Protein 4KYP (pdb70)

Organism: Hottentotta judaicus (NCBI:txid6863)

GO terms:
  GO:0005576 extracellular region (C, EXP)

Solvent-accessible surface area: 16301 Å² total; per-residue (Å²): 159,56,34,0,18,0,40,57,230,111,47,97,56,20,113,2,71,54,83,48,36,151,10,20,25,85,0,15,47,45,0,19,113,82,22,139,1,66,2,0,27,12,2,206,37,13,1,0,0,36,10,0,37,101,115,46,91,47,5,137,54,148,120,130,37,83,107,94,0,48,120,101,121,57,32,0,19,0,40,52,197,127,49,124,44,22,101,3,68,50,82,57,37,129,10,21,29,87,0,11,46,47,0,23,105,53,16,74,2,28,4,0,22,13,0,201,38,14,1,0,0,38,11,0,118,98,124,36,84,46,4,139,56,148,117,129,32,83,149,92,0,50,127,106,151,57,33,0,20,1,43,50,239,121,44,142,58,18,116,3,68,41,94,53,18,18,17,57,67,63,0,22,5,10,0,21,60,59,20,145,8,95,37,3,4,5,0,190,38,14,1,0,0,28,6,0,74,100,118,42,91,46,5,138,56,146,92,127,39,81,133,47,0,44,116,39,114,137,56,31,0,21,1,43,56,236,121,46,96,57,23,114,2,67,37,100,52,15,21,3,56,28,73,0,43,24,46,0,44,136,74,22,158,9,118,42,5,14,5,0,156,36,16,1,0,0,44,6,0,90,92,144,56,90,45,5,137,56,145,102,121,42,78,97,60,0,49,118,80

Foldseek 3Di:
DAKAFFADPVRDGAFADDVQQVDFVVLQCCCCVVQVAPGWGHQPGGIMGHRGDPPGDHDDDDPVSRVRRVVD/DAKAFFADPVRHGAFADDVQQVDFVVLQCCQCVVQVAPGWGHQPGTIMGHRGDPVGDHDDDDPVSRVRRVPD/DAKAFFADPVRHGAFADDPQQVDFVVLQCCCCVVQVAPGWGHQPGTIMGHRGPPPGDHDDDDPVSRVRRVPVD/DAKAFFADPVRDGAFADDPQAPDAVNLQCCQCVVQVAPGWHAQPGTIMGHRGPPPGDHDDDDPVSRVVRVPD

InterPro domains:
  IPR002061 Scorpion long chain toxin/defensin [PF00537] (20-73)
  IPR036574 Knottin, scorpion toxin-like superfamily [G3DSA:3.30.30.10] (19-94)
  IPR036574 Knottin, scorpion toxin-like superfamily [SSF57095] (19-88)
  IPR044062 LCN-type cysteine-stabilized alpha/beta (CS-alpha/beta) domain [PS51863] (20-88)

B-factor: mean 24.1, std 11.6, range [4.53, 111.87]

Secondary structure (DSSP, 8-state):
-EEE-B--TTS---B--THHHHSSHHHHHIIIIIT--SEEEEETTEEEEEEE-TTS-B----HHHHHHHHH-/-EEE-B--TTS-PPB--THHHHSSHHHHHIIIIIT--SEEEEETTEEEEEEE-TTS-B----HHHHHHHHH-/-EEE-B--TTS-PPB--THHHHSSHHHHHIIIIIT--SEEEEETTEEEEEEE-TTS-B----HHHHHHHHHH-/-EEE-B--TTS-PPB--THHHHSSHHHHHIIIIIT--SEEEEETTEEEEEEE-TTS-B----HHHHHHHH--

Sequence (289 aa):
KKNGYPLDRNGKTTECSGVNAIAPHYCNSECTKVYYAESGYCCWGACYCFGLEDDKPIGPMKDITKKYCDVQKKNGYPLDRNGKTTECSGVNAIAPHYCNSECTKVYYAESGYCCWGACYCFGLEDDKPIGPMKDITKKYCDVQKKNGYPLDRNGKTTECSGVNAIAPHYCNSECTKVYYAESGYCCWWGACYCFGLEDDKPIGPMKDITKKYCDVQIKKNGYPLDRNGKTTECSGVNAIAPHYCNSECTKVYYAESGYCCWGACYCFGLEDDKPIGPMKDITKKYCDVQ

Nearest PDB structures (foldseek):
  4kyp-assembly2_B  TM=1.011E+00  e=3.185E-15  Hottentotta judaicus
  1bcg-assembly1_A-2  TM=9.729E-01  e=9.883E-15  Hottentotta judaicus
  1t0z-assembly1_A  TM=9.697E-01  e=4.623E-09  Olivierus martensii
  1jzb-assembly1_A  TM=7.750E-01  e=5.338E-04  Centruroides sculpturatus
  2kja-assembly1_A  TM=7.578E-01  e=8.510E-04  Centruroides noxius

Structure (mmCIF, N/CA/C/O backbone):
data_4KYP
#
_entry.id   4KYP
#
_cell.length_a   41.870
_cell.length_b   88.560
_cell.length_c   183.580
_cell.angle_alpha   90.00
_cell.angle_beta   90.00
_cell.angle_gamma   90.00
#
_symmetry.space_group_name_H-M   'C 2 2 21'
#
loop_
_entity.id
_entity.type
_entity.pdbx_description
1 polymer 'Beta-insect excitatory toxin Bj-xtrIT'
2 non-polymer 'TRIETHYLENE GLYCOL'
3 non-polymer 'TETRAETHYLENE GLYCOL'
4 water water
#
loop_
_atom_site.group_PDB
_atom_site.id
_atom_site.type_symbol
_atom_site.label_atom_id
_atom_site.label_alt_id
_atom_site.label_comp_id
_atom_site.label_asym_id
_atom_site.label_entity_id
_atom_site.label_seq_id
_atom_site.pdbx_PDB_ins_code
_atom_site.Cartn_x
_atom_site.Cartn_y
_atom_site.Cartn_z
_atom_site.occupancy
_atom_site.B_iso_or_equiv
_atom_site.auth_seq_id
_atom_site.auth_comp_id
_atom_site.auth_asym_id
_atom_site.auth_atom_id
_atom_site.pdbx_PDB_model_num
ATOM 1 N N . LYS A 1 1 ? 43.649 95.746 21.624 1.00 23.15 1 LYS A N 1
ATOM 2 C CA . LYS A 1 1 ? 44.471 95.924 22.826 1.00 22.38 1 LYS A CA 1
ATOM 3 C C . LYS A 1 1 ? 43.664 96.130 24.090 1.00 24.06 1 LYS A C 1
ATOM 4 O O . LYS A 1 1 ? 42.502 96.496 24.016 1.00 25.25 1 LYS A O 1
ATOM 10 N N . LYS A 1 2 ? 44.295 95.925 25.262 1.00 17.66 2 LYS A N 1
ATOM 11 C CA . LYS A 1 2 ? 43.611 96.081 26.543 1.00 16.85 2 LYS A CA 1
ATOM 12 C C . LYS A 1 2 ? 44.561 96.523 27.638 1.00 18.81 2 LYS A C 1
ATOM 13 O O . LYS A 1 2 ? 45.779 96.523 27.444 1.00 19.57 2 LYS A O 1
ATOM 19 N N . ASN A 1 3 ? 43.990 96.849 28.802 1.00 14.18 3 ASN A N 1
ATOM 20 C CA . ASN A 1 3 ? 44.760 97.257 29.980 1.00 12.78 3 ASN A CA 1
ATOM 21 C C . ASN A 1 3 ? 44.451 96.278 31.080 1.00 19.02 3 ASN A C 1
ATOM 22 O O . ASN A 1 3 ? 43.374 95.684 31.093 1.00 19.79 3 ASN A O 1
ATOM 27 N N . GLY A 1 4 ? 45.404 96.107 31.979 1.00 15.94 4 GLY A N 1
ATOM 28 C CA . GLY A 1 4 ? 45.257 95.176 33.086 1.00 15.53 4 GLY A CA 1
ATOM 29 C C . GLY A 1 4 ? 46.556 94.771 33.740 1.00 16.79 4 GLY A C 1
ATOM 30 O O . GLY A 1 4 ? 47.642 95.243 33.380 1.00 16.32 4 GLY A O 1
ATOM 31 N N . TYR A 1 5 ? 46.421 93.944 34.771 1.00 13.21 5 TYR A N 1
ATOM 32 C CA . TYR A 1 5 ? 47.542 93.418 35.539 1.00 12.54 5 TYR A CA 1
ATOM 33 C C . TYR A 1 5 ? 48.039 92.147 34.861 1.00 13.66 5 TYR A C 1
ATOM 34 O O . TYR A 1 5 ? 47.399 91.117 35.001 1.00 13.44 5 TYR A O 1
ATOM 43 N N . PRO A 1 6 ? 49.156 92.156 34.104 1.00 13.95 6 PRO A N 1
ATOM 44 C CA . PRO A 1 6 ? 49.593 90.919 33.432 1.00 11.97 6 PRO A CA 1
ATOM 45 C C . PRO A 1 6 ? 50.045 89.864 34.417 1.00 16.56 6 PRO A C 1
ATOM 46 O O . PRO A 1 6 ? 50.616 90.184 35.464 1.00 17.06 6 PRO A O 1
ATOM 50 N N . LEU A 1 7 ? 49.779 88.611 34.072 1.00 12.26 7 LEU A N 1
ATOM 51 C CA . LEU A 1 7 ? 50.148 87.468 34.874 1.00 12.86 7 LEU A CA 1
ATOM 52 C C . LEU A 1 7 ? 51.397 86.856 34.320 1.00 15.40 7 LEU A C 1
ATOM 53 O O . LEU A 1 7 ? 51.579 86.756 33.091 1.00 12.40 7 LEU A O 1
ATOM 58 N N . ASP A 1 8 ? 52.236 86.386 35.215 1.00 13.41 8 ASP A N 1
ATOM 59 C CA . ASP A 1 8 ? 53.481 85.695 34.822 1.00 14.33 8 ASP A CA 1
ATOM 60 C C . ASP A 1 8 ? 53.196 84.224 34.551 1.00 16.92 8 ASP A C 1
ATOM 61 O O . ASP A 1 8 ? 52.042 83.813 34.629 1.00 13.34 8 ASP A O 1
ATOM 66 N N . ARG A 1 9 ? 54.238 83.414 34.248 1.00 16.25 9 ARG A N 1
ATOM 67 C CA . ARG A 1 9 ? 54.095 81.981 33.962 1.00 15.90 9 ARG A CA 1
ATOM 68 C C . ARG A 1 9 ? 53.406 81.189 35.083 1.00 16.60 9 ARG A C 1
ATOM 69 O O . ARG A 1 9 ? 52.813 80.158 34.801 1.00 19.73 9 ARG A O 1
ATOM 77 N N . ASN A 1 10 ? 53.510 81.632 36.330 1.00 15.03 10 ASN A N 1
ATOM 78 C CA . ASN A 1 10 ? 52.883 80.993 37.496 1.00 14.27 10 ASN A CA 1
ATOM 79 C C . ASN A 1 10 ? 51.524 81.576 37.876 1.00 20.63 10 ASN A C 1
ATOM 80 O O . ASN A 1 10 ? 51.017 81.254 38.956 1.00 21.44 10 ASN A O 1
ATOM 85 N N . GLY A 1 11 ? 50.951 82.422 37.013 1.00 17.47 11 GLY A N 1
ATOM 86 C CA . GLY A 1 11 ? 49.650 83.031 37.223 1.00 16.25 11 GLY A CA 1
ATOM 87 C C . GLY A 1 11 ? 49.620 84.100 38.283 1.00 19.96 11 GLY A C 1
ATOM 88 O O . GLY A 1 11 ? 48.573 84.332 38.868 1.00 19.53 11 GLY A O 1
ATOM 89 N N . LYS A 1 12 ? 50.748 84.761 38.540 1.00 17.03 12 LYS A N 1
ATOM 90 C CA . LYS A 1 12 ? 50.820 85.790 39.580 1.00 17.61 12 LYS A CA 1
ATOM 91 C C . LYS A 1 12 ? 51.071 87.128 38.927 1.00 18.60 12 LYS A C 1
ATOM 92 O O . LYS A 1 12 ? 51.784 87.218 37.929 1.00 16.57 12 LYS A O 1
ATOM 96 N N . THR A 1 13 ? 50.499 88.162 39.518 1.00 14.84 13 THR A N 1
ATOM 97 C CA . THR A 1 13 ? 50.730 89.538 39.105 1.00 14.50 13 THR A CA 1
ATOM 98 C C . THR A 1 13 ? 52.120 89.934 39.614 1.00 17.82 13 THR A C 1
ATOM 99 O O . THR A 1 13 ? 52.712 89.209 40.431 1.00 18.16 13 THR A O 1
ATOM 103 N N . THR A 1 14 ? 52.641 91.061 39.115 1.00 13.71 14 THR A N 1
ATOM 104 C CA . THR A 1 14 ? 53.939 91.581 39.541 1.00 13.91 14 THR A CA 1
ATOM 105 C C . THR A 1 14 ? 53.688 92.506 40.703 1.00 15.42 14 THR A C 1
ATOM 106 O O . THR A 1 14 ? 53.087 93.550 40.509 1.00 13.02 14 THR A O 1
ATOM 110 N N . GLU A 1 15 ? 54.148 92.157 41.897 1.00 16.05 15 GLU A N 1
ATOM 111 C CA . GLU A 1 15 ? 53.946 92.970 43.106 1.00 15.58 15 GLU A CA 1
ATOM 112 C C . GLU A 1 15 ? 54.772 94.265 43.026 1.00 17.77 15 GLU A C 1
ATOM 113 O O . GLU A 1 15 ? 55.847 94.253 42.460 1.00 17.34 15 GLU A O 1
ATOM 119 N N . CYS A 1 16 ? 54.276 95.366 43.597 1.00 15.54 16 CYS A N 1
ATOM 120 C CA . CYS A 1 16 ? 55.024 96.634 43.675 1.00 16.14 16 CYS A CA 1
ATOM 121 C C . CYS A 1 16 ? 54.570 97.395 44.916 1.00 20.74 16 CYS A C 1
ATOM 122 O O . CYS A 1 16 ? 53.369 97.549 45.114 1.00 22.16 16 CYS A O 1
ATOM 125 N N . SER A 1 17 ? 55.509 97.719 45.806 1.00 16.60 17 SER A N 1
ATOM 126 C CA . SER A 1 17 ? 55.258 98.462 47.049 1.00 18.66 17 SER A CA 1
ATOM 127 C C . SER A 1 17 ? 56.423 99.458 47.329 1.00 24.11 17 SER A C 1
ATOM 128 O O . SER A 1 17 ? 57.449 99.403 46.650 1.00 22.52 17 SER A O 1
ATOM 131 N N . GLY A 1 18 ? 56.248 100.365 48.296 1.00 21.87 18 GLY A N 1
ATOM 132 C CA . GLY A 1 18 ? 57.295 101.335 48.637 1.00 21.69 18 GLY A CA 1
ATOM 133 C C . GLY A 1 18 ? 57.593 102.313 47.520 1.00 25.28 18 GLY A C 1
ATOM 134 O O . GLY A 1 18 ? 56.663 102.865 46.920 1.00 25.36 18 GLY A O 1
ATOM 135 N N . VAL A 1 19 ? 58.879 102.521 47.195 1.00 23.76 19 VAL A N 1
ATOM 136 C CA . VAL A 1 19 ? 59.245 103.412 46.088 1.00 26.33 19 VAL A CA 1
ATOM 137 C C . VAL A 1 19 ? 58.686 102.885 44.748 1.00 31.35 19 VAL A C 1
ATOM 138 O O . VAL A 1 19 ? 58.291 103.685 43.909 1.00 33.80 19 VAL A O 1
ATOM 142 N N . ASN A 1 20 ? 58.704 101.560 44.545 1.00 28.11 20 ASN A N 1
ATOM 143 C CA . ASN A 1 20 ? 58.185 100.963 43.312 1.00 27.85 20 ASN A CA 1
ATOM 144 C C . ASN A 1 20 ? 56.687 101.182 43.151 1.00 29.29 20 ASN A C 1
ATOM 145 O O . ASN A 1 20 ? 56.163 100.944 42.073 1.00 28.95 20 ASN A O 1
ATOM 150 N N . ALA A 1 21 ? 56.007 101.655 44.193 1.00 24.50 21 ALA A N 1
ATOM 151 C CA . ALA A 1 21 ? 54.623 102.056 44.099 1.00 25.57 21 ALA A CA 1
ATOM 152 C C . ALA A 1 21 ? 54.504 103.557 43.763 1.00 31.00 21 ALA A C 1
ATOM 153 O O . ALA A 1 21 ? 53.634 103.926 42.992 1.00 32.52 21 ALA A O 1
ATOM 155 N N . ILE A 1 22 ? 55.371 104.417 44.292 1.00 27.82 22 ILE A N 1
ATOM 156 C CA . ILE A 1 22 ? 55.250 105.846 44.015 1.00 26.77 22 ILE A CA 1
ATOM 157 C C . ILE A 1 22 ? 55.832 106.186 42.653 1.00 26.26 22 ILE A C 1
ATOM 158 O O . ILE A 1 22 ? 55.223 106.950 41.910 1.00 29.28 22 ILE A O 1
ATOM 163 N N . ALA A 1 23 ? 57.006 105.639 42.328 1.00 18.63 23 ALA A N 1
ATOM 164 C CA . ALA A 1 23 ? 57.676 105.884 41.051 1.00 18.59 23 ALA A CA 1
ATOM 165 C C . ALA A 1 23 ? 57.259 104.794 40.033 1.00 19.84 23 ALA A C 1
ATOM 166 O O . ALA A 1 23 ? 57.356 103.593 40.352 1.00 17.39 23 ALA A O 1
ATOM 168 N N . PRO A 1 24 ? 56.838 105.200 38.807 1.00 14.52 24 PRO A N 1
ATOM 169 C CA . PRO A 1 24 ? 56.315 104.207 37.828 1.00 13.35 24 PRO A CA 1
ATOM 170 C C . PRO A 1 24 ? 57.334 103.399 37.021 1.00 17.22 24 PRO A C 1
ATOM 171 O O . PRO A 1 24 ? 56.941 102.506 36.251 1.00 15.18 24 PRO A O 1
ATOM 175 N N . HIS A 1 25 ? 58.609 103.697 37.170 1.00 15.41 25 HIS A N 1
ATOM 176 C CA . HIS A 1 25 ? 59.671 103.138 36.315 1.00 13.87 25 HIS A CA 1
ATOM 177 C C . HIS A 1 25 ? 59.805 101.633 36.352 1.00 16.98 25 HIS A C 1
ATOM 178 O O . HIS A 1 25 ? 59.918 101.001 35.299 1.00 15.50 25 HIS A O 1
ATOM 185 N N . TYR A 1 26 ? 59.719 101.055 37.555 1.00 15.68 26 TYR A N 1
ATOM 186 C CA . TYR A 1 26 ? 59.780 99.607 37.707 1.00 16.98 26 TYR A CA 1
ATOM 187 C C . TYR A 1 26 ? 58.635 98.899 36.923 1.00 19.26 26 TYR A C 1
ATOM 188 O O . TYR A 1 26 ? 58.898 97.979 36.126 1.00 17.09 26 TYR A O 1
ATOM 197 N N . CYS A 1 27 ? 57.385 99.336 37.129 1.00 14.73 27 CYS A N 1
ATOM 198 C CA . CYS A 1 27 ? 56.249 98.714 36.434 1.00 14.04 27 CYS A CA 1
ATOM 199 C C . CYS A 1 27 ? 56.246 99.061 34.956 1.00 15.79 27 CYS A C 1
ATOM 200 O O . CYS A 1 27 ? 55.803 98.255 34.141 1.00 14.66 27 CYS A O 1
ATOM 203 N N . ASN A 1 28 ? 56.674 100.258 34.610 1.00 13.30 28 ASN A N 1
ATOM 204 C CA . ASN A 1 28 ? 56.711 100.644 33.196 1.00 13.02 28 ASN A CA 1
ATOM 205 C C . ASN A 1 28 ? 57.694 99.741 32.447 1.00 14.27 28 ASN A C 1
ATOM 206 O O . ASN A 1 28 ? 57.400 99.289 31.314 1.00 11.58 28 ASN A O 1
ATOM 211 N N . SER A 1 29 ? 58.854 99.465 33.075 1.00 13.10 29 SER A N 1
ATOM 212 C CA . SER A 1 29 ? 59.869 98.571 32.499 1.00 12.87 29 SER A CA 1
ATOM 213 C C . SER A 1 29 ? 59.349 97.129 32.383 1.00 17.60 29 SER A C 1
ATOM 214 O O . SER A 1 29 ? 59.513 96.512 31.335 1.00 13.94 29 SER A O 1
ATOM 217 N N . GLU A 1 30 ? 58.717 96.594 33.440 1.00 15.67 30 GLU A N 1
ATOM 218 C CA . GLU A 1 30 ? 58.113 95.256 33.368 1.00 15.36 30 GLU A CA 1
ATOM 219 C C . GLU A 1 30 ? 57.099 95.192 32.249 1.00 17.98 30 GLU A C 1
ATOM 220 O O . GLU A 1 30 ? 57.147 94.279 31.431 1.00 17.07 30 GLU A O 1
ATOM 226 N N . CYS A 1 31 ? 56.180 96.180 32.195 1.00 13.48 31 CYS A N 1
ATOM 227 C CA . CYS A 1 31 ? 55.137 96.234 31.180 1.00 12.21 31 CYS A CA 1
ATOM 228 C C . CYS A 1 31 ? 55.647 96.264 29.760 1.00 14.53 31 CYS A C 1
ATOM 229 O O . CYS A 1 31 ? 55.140 95.528 28.913 1.00 15.91 31 CYS A O 1
ATOM 232 N N . THR A 1 32 ? 56.635 97.102 29.490 1.00 11.54 32 THR A N 1
ATOM 233 C CA . THR A 1 32 ? 57.190 97.246 28.141 1.00 11.72 32 THR A CA 1
ATOM 234 C C . THR A 1 32 ? 58.184 96.139 27.785 1.00 15.30 32 THR A C 1
ATOM 235 O O . THR A 1 32 ? 58.045 95.524 26.749 1.00 15.74 32 THR A O 1
ATOM 239 N N . LYS A 1 33 ? 59.145 95.856 28.652 1.00 13.14 33 LYS A N 1
ATOM 240 C CA . LYS A 1 33 ? 60.194 94.864 28.338 1.00 15.47 33 LYS A CA 1
ATOM 241 C C . LYS A 1 33 ? 59.763 93.410 28.419 1.00 21.45 33 LYS A C 1
ATOM 242 O O . LYS A 1 33 ? 60.222 92.620 27.603 1.00 20.96 33 LYS A O 1
ATOM 246 N N . VAL A 1 34 ? 58.951 93.050 29.408 1.00 21.44 34 VAL A N 1
ATOM 247 C CA . VAL A 1 34 ? 58.493 91.674 29.606 1.00 21.14 34 VAL A CA 1
ATOM 248 C C . VAL A 1 34 ? 57.167 91.398 28.883 1.00 26.13 34 VAL A C 1
ATOM 249 O O . VAL A 1 34 ? 57.049 90.367 28.249 1.00 27.09 34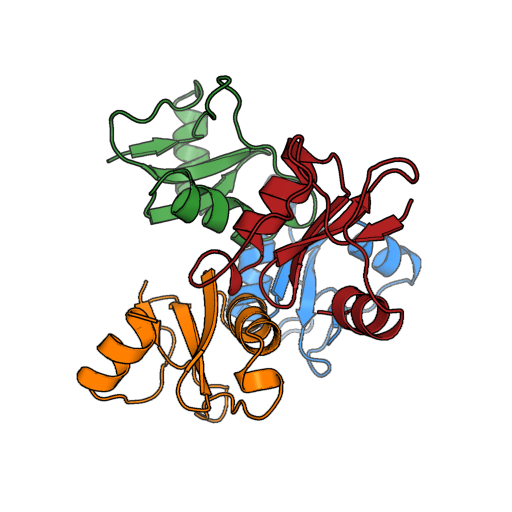 VAL A O 1
ATOM 253 N N . TYR A 1 35 ? 56.181 92.306 28.965 1.00 20.88 35 TYR A N 1
ATOM 254 C CA . TYR A 1 35 ? 54.851 92.087 28.410 1.00 16.27 35 TYR A CA 1
ATOM 255 C C . TYR A 1 35 ? 54.593 92.798 27.074 1.00 18.37 35 TYR A C 1
ATOM 256 O O . TYR A 1 35 ? 53.514 92.636 26.521 1.00 16.79 35 TYR A O 1
ATOM 265 N N . TYR A 1 36 ? 55.582 93.588 26.551 1.00 13.21 36 TYR A N 1
ATOM 266 C CA . TYR A 1 36 ? 55.478 94.333 25.259 1.00 13.58 36 TYR A CA 1
ATOM 267 C C . TYR A 1 36 ? 54.288 95.234 25.156 1.00 18.12 36 TYR A C 1
ATOM 268 O O . TYR A 1 36 ? 53.771 95.483 24.048 1.00 19.73 36 TYR A O 1
ATOM 277 N N . ALA A 1 37 ? 53.856 95.764 26.307 1.00 15.16 37 ALA A N 1
ATOM 278 C CA . ALA A 1 37 ? 52.757 96.726 26.390 1.00 14.07 37 ALA A CA 1
ATOM 279 C C . ALA A 1 37 ? 53.320 98.117 26.062 1.00 16.42 37 ALA A C 1
ATOM 280 O O . ALA A 1 37 ? 54.533 98.272 25.929 1.00 16.41 37 ALA A O 1
ATOM 282 N N . GLU A 1 38 ? 52.426 99.133 25.938 1.00 13.54 38 GLU A N 1
ATOM 283 C CA . GLU A 1 38 ? 52.813 100.496 25.651 1.00 14.26 38 GLU A CA 1
ATOM 284 C C . GLU A 1 38 ? 53.488 101.130 26.851 1.00 13.30 38 GLU A C 1
ATOM 285 O O . GLU A 1 38 ? 54.410 101.879 26.657 1.00 12.90 38 GLU A O 1
ATOM 291 N N . SER A 1 39 ? 52.948 100.929 28.051 1.00 9.58 39 SER A N 1
ATOM 292 C CA . SER A 1 39 ? 53.442 101.572 29.270 1.00 8.55 39 SER A CA 1
ATOM 293 C C . SER A 1 39 ? 52.841 100.904 30.457 1.00 11.46 39 SER A C 1
ATOM 294 O O . SER A 1 39 ? 51.998 100.032 30.302 1.00 14.12 39 SER A O 1
ATOM 297 N N . GLY A 1 40 ? 53.213 101.346 31.638 1.00 7.58 40 GLY A N 1
ATOM 298 C CA . GLY A 1 40 ? 52.598 100.831 32.847 1.00 6.86 40 GLY A CA 1
ATOM 299 C C . GLY A 1 40 ? 53.060 101.500 34.106 1.00 13.34 40 GLY A C 1
ATOM 300 O O . GLY A 1 40 ? 53.958 102.347 34.091 1.00 14.98 40 GLY A O 1
ATOM 301 N N . TYR A 1 41 ? 52.413 101.156 35.200 1.00 10.85 41 TYR A N 1
ATOM 302 C CA . TYR A 1 41 ? 52.729 101.745 36.495 1.00 11.66 41 TYR A CA 1
ATOM 303 C C . TYR A 1 41 ? 52.182 100.907 37.596 1.00 13.87 41 TYR A C 1
ATOM 304 O O . TYR A 1 41 ? 51.484 99.922 37.354 1.00 14.35 41 TYR A O 1
ATOM 313 N N . CYS A 1 42 ? 52.509 101.261 38.806 1.00 9.70 42 CYS A N 1
ATOM 314 C CA . CYS A 1 42 ? 51.954 100.543 39.965 1.00 12.46 42 CYS A CA 1
ATOM 315 C C . CYS A 1 42 ? 50.565 101.039 40.335 1.00 19.64 42 CYS A C 1
ATOM 316 O O . CYS A 1 42 ? 50.424 102.189 40.717 1.00 21.83 42 CYS A O 1
ATOM 319 N N . CYS A 1 43 ? 49.557 100.172 40.272 1.00 16.83 43 CYS A N 1
ATOM 320 C CA . CYS A 1 43 ? 48.200 100.499 40.666 1.00 17.17 43 CYS A CA 1
ATOM 321 C C . CYS A 1 43 ? 47.729 99.565 41.763 1.00 19.36 43 CYS A C 1
ATOM 322 O O . CYS A 1 43 ? 47.453 98.386 41.537 1.00 15.87 43 CYS A O 1
ATOM 325 N N . TRP A 1 44 ? 47.583 100.126 42.944 1.00 19.32 44 TRP A N 1
ATOM 326 C CA . TRP A 1 44 ? 47.094 99.394 44.096 1.00 21.31 44 TRP A CA 1
ATOM 327 C C . TRP A 1 44 ? 47.858 98.096 44.353 1.00 16.81 44 TRP A C 1
ATOM 328 O O . TRP A 1 44 ? 47.243 97.033 44.553 1.00 13.88 44 TRP A O 1
ATOM 339 N N . GLY A 1 45 ? 49.181 98.193 44.333 1.00 14.40 45 GLY A N 1
ATOM 340 C CA . GLY A 1 45 ? 50.049 97.084 44.707 1.00 14.72 45 GLY A CA 1
ATOM 341 C C . GLY A 1 45 ? 50.511 96.109 43.659 1.00 12.92 45 GLY A C 1
ATOM 342 O O . GLY A 1 45 ? 51.223 95.164 44.000 1.00 13.21 45 GLY A O 1
ATOM 343 N N . ALA A 1 46 ? 50.115 96.272 42.384 1.00 12.42 46 ALA A N 1
ATOM 344 C CA . ALA A 1 46 ? 50.608 95.362 41.330 1.00 11.83 46 ALA A CA 1
ATOM 345 C C . ALA A 1 46 ? 50.804 96.144 40.033 1.00 11.80 46 ALA A C 1
ATOM 346 O O . ALA A 1 46 ? 50.193 97.197 39.880 1.00 12.04 46 ALA A O 1
ATOM 348 N N . CYS A 1 47 ? 51.709 95.709 39.190 1.00 10.26 47 CYS A N 1
ATOM 349 C CA . CYS A 1 47 ? 51.974 96.404 37.908 1.00 12.62 47 CYS A CA 1
ATOM 350 C C . CYS A 1 47 ? 50.803 96.281 36.968 1.00 14.89 47 CYS A C 1
ATOM 351 O O . CYS A 1 47 ? 50.376 95.176 36.655 1.00 14.93 47 CYS A O 1
ATOM 354 N N . TYR A 1 48 ? 50.303 97.421 36.512 1.00 12.47 48 TYR A N 1
ATOM 355 C CA . TYR A 1 48 ? 49.176 97.577 35.627 1.00 11.66 48 TYR A CA 1
ATOM 356 C C . TYR A 1 48 ? 49.690 98.158 34.309 1.00 15.39 48 TYR A C 1
ATOM 357 O O . TYR A 1 48 ? 50.335 99.196 34.322 1.00 14.94 48 TYR A O 1
ATOM 366 N N . CYS A 1 49 ? 49.414 97.474 33.191 1.00 14.13 49 CYS A N 1
ATOM 367 C CA . CYS A 1 49 ? 49.914 97.859 31.875 1.00 13.26 49 CYS A CA 1
ATOM 368 C C . CYS A 1 49 ? 48.820 98.428 30.998 1.00 17.03 49 CYS A C 1
ATOM 369 O O . CYS A 1 49 ? 47.660 98.001 31.062 1.00 15.07 49 CYS A O 1
ATOM 372 N N . PHE A 1 50 ? 49.240 99.306 30.082 1.00 14.90 50 PHE A N 1
ATOM 373 C CA . PHE A 1 50 ? 48.368 99.858 29.053 1.00 14.86 50 PHE A CA 1
ATOM 374 C C . PHE A 1 50 ? 48.777 99.295 27.708 1.00 17.88 50 PHE A C 1
ATOM 375 O O . PHE A 1 50 ? 49.959 99.328 27.341 1.00 14.03 50 PHE A O 1
ATOM 383 N N . GLY A 1 51 ? 47.802 98.822 26.959 1.00 14.53 51 GLY A N 1
ATOM 384 C CA . GLY A 1 51 ? 48.060 98.377 25.592 1.00 14.82 51 GLY A CA 1
ATOM 385 C C . GLY A 1 51 ? 48.700 97.014 25.449 1.00 19.69 51 GLY A C 1
ATOM 386 O O . GLY A 1 51 ? 49.529 96.808 24.564 1.00 19.41 51 GLY A O 1
ATOM 387 N N . LEU A 1 52 ? 48.321 96.075 26.304 1.00 16.88 52 LEU A N 1
ATOM 388 C CA . LEU A 1 52 ? 48.748 94.655 26.197 1.00 14.19 52 LEU A CA 1
ATOM 389 C C . LEU A 1 52 ? 48.013 94.028 25.003 1.00 18.83 52 LEU A C 1
ATOM 390 O O . LEU A 1 52 ? 46.872 94.411 24.698 1.00 15.84 52 LEU A O 1
ATOM 395 N N . GLU A 1 53 ? 48.620 93.006 24.424 1.00 16.35 53 GLU A N 1
ATOM 396 C CA . GLU A 1 53 ? 47.964 92.217 23.379 1.00 20.23 53 GLU A CA 1
ATOM 397 C C . GLU A 1 53 ? 46.750 91.544 24.018 1.00 26.31 53 GLU A C 1
ATOM 398 O O . GLU A 1 53 ? 46.834 91.108 25.186 1.00 24.12 53 GLU A O 1
ATOM 401 N N . ASP A 1 54 ? 45.599 91.548 23.282 1.00 24.80 54 ASP A N 1
ATOM 402 C CA . ASP A 1 54 ? 44.335 90.960 23.733 1.00 25.62 54 ASP A CA 1
ATOM 403 C C . ASP A 1 54 ? 44.476 89.566 24.350 1.00 26.72 54 ASP A C 1
ATOM 404 O O . ASP A 1 54 ? 43.742 89.242 25.281 1.00 28.45 54 ASP A O 1
ATOM 409 N N . ASP A 1 55 ? 45.393 88.732 23.835 1.00 21.32 55 ASP A N 1
ATOM 410 C CA . ASP A 1 55 ? 45.552 87.345 24.283 1.00 22.89 55 ASP A CA 1
ATOM 411 C C . ASP A 1 55 ? 46.373 87.168 25.567 1.00 28.91 55 ASP A C 1
ATOM 412 O O . ASP A 1 55 ? 46.397 86.057 26.097 1.00 30.55 55 ASP A O 1
ATOM 417 N N . LYS A 1 56 ? 47.066 88.217 26.049 1.00 22.70 56 LYS A N 1
ATOM 418 C CA . LYS A 1 56 ? 47.898 88.125 27.238 1.00 20.90 56 LYS A CA 1
ATOM 419 C C . LYS A 1 56 ? 47.041 87.969 28.497 1.00 17.37 56 LYS A C 1
ATOM 420 O O . LYS A 1 56 ? 46.259 88.874 28.784 1.00 18.52 56 LYS A O 1
ATOM 426 N N . PRO A 1 57 ? 47.145 86.858 29.244 1.00 14.47 57 PRO A N 1
ATOM 427 C CA . PRO A 1 57 ? 46.350 86.735 30.486 1.00 14.08 57 PRO A CA 1
ATOM 428 C C . PRO A 1 57 ? 46.581 87.873 31.483 1.00 16.33 57 PRO A C 1
ATOM 429 O O . PRO A 1 57 ? 47.711 88.252 31.755 1.00 14.72 57 PRO A O 1
ATOM 433 N N . ILE A 1 58 ? 45.479 88.436 32.001 1.00 13.14 58 ILE A N 1
ATOM 434 C CA . ILE A 1 58 ? 45.527 89.482 33.016 1.00 11.55 58 ILE A CA 1
ATOM 435 C C . ILE A 1 58 ? 44.786 88.998 34.226 1.00 17.00 58 ILE A C 1
ATOM 436 O O . ILE A 1 58 ? 43.880 88.169 34.110 1.00 18.54 58 ILE A O 1
ATOM 441 N N . GLY A 1 59 ? 45.151 89.526 35.380 1.00 16.12 59 GLY A N 1
ATOM 442 C CA . GLY A 1 59 ? 44.491 89.148 36.630 1.00 15.67 59 GLY A CA 1
ATOM 443 C C . GLY A 1 59 ? 43.044 89.609 36.736 1.00 21.89 59 GLY A C 1
ATOM 444 O O . GLY A 1 59 ? 42.663 90.625 36.155 1.00 19.06 59 GLY A O 1
ATOM 445 N N . PRO A 1 60 ? 42.188 88.827 37.441 1.00 22.27 60 PRO A N 1
ATOM 446 C CA . PRO A 1 60 ? 40.800 89.256 37.644 1.00 22.87 60 PRO A CA 1
ATOM 447 C C . PRO A 1 60 ? 40.734 90.594 38.394 1.00 24.32 60 PRO A C 1
ATOM 448 O O . PRO A 1 60 ? 41.572 90.885 39.249 1.00 24.02 60 PRO A O 1
ATOM 452 N N . MET A 1 61 ? 39.771 91.425 38.055 1.00 20.08 61 MET A N 1
ATOM 453 C CA . MET A 1 61 ? 39.649 92.712 38.713 1.00 19.30 61 MET A CA 1
ATOM 454 C C . MET A 1 61 ? 38.241 93.218 38.650 1.00 23.95 61 MET A C 1
ATOM 455 O O . MET A 1 61 ? 37.539 92.967 37.672 1.00 22.92 61 MET A O 1
ATOM 460 N N . LYS A 1 62 ? 37.828 93.941 39.699 1.00 21.31 62 LYS A N 1
ATOM 461 C CA . LYS A 1 62 ? 36.513 94.566 39.729 1.00 21.75 62 LYS A CA 1
ATOM 462 C C . LYS A 1 62 ? 36.465 95.693 38.708 1.00 28.05 62 LYS A C 1
ATOM 463 O O . LYS A 1 62 ? 37.490 96.292 38.352 1.00 29.16 62 LYS A O 1
ATOM 469 N N . ASP A 1 63 ? 35.260 96.052 38.310 1.00 27.11 63 ASP A N 1
ATOM 470 C CA . ASP A 1 63 ? 35.063 97.165 37.388 1.00 26.08 63 ASP A CA 1
ATOM 471 C C . ASP A 1 63 ? 35.604 98.457 38.009 1.00 25.41 63 ASP A C 1
ATOM 472 O O . ASP A 1 63 ? 36.230 99.224 37.297 1.00 22.14 63 ASP A O 1
ATOM 477 N N . ILE A 1 64 ? 35.412 98.674 39.354 1.00 23.85 64 ILE A N 1
ATOM 478 C CA . ILE A 1 64 ? 35.932 99.865 40.042 1.00 22.53 64 ILE A CA 1
ATOM 479 C C . ILE A 1 64 ? 37.477 99.921 39.997 1.00 20.78 64 ILE A C 1
ATOM 480 O O . ILE A 1 64 ? 38.038 101.000 39.908 1.00 18.89 64 ILE A O 1
ATOM 485 N N . THR A 1 65 ? 38.144 98.763 40.038 1.00 17.76 65 THR A N 1
ATOM 486 C CA . THR A 1 65 ? 39.599 98.700 39.922 1.00 17.35 65 THR A CA 1
ATOM 487 C C . THR A 1 65 ? 40.043 99.119 38.519 1.00 18.25 65 THR A C 1
ATOM 488 O O . THR A 1 65 ? 40.945 99.943 38.421 1.00 18.67 65 THR A O 1
ATOM 492 N N . LYS A 1 66 ? 39.449 98.559 37.463 1.00 17.83 66 LYS A N 1
ATOM 493 C CA . LYS A 1 66 ? 39.816 98.943 36.088 1.00 18.64 66 LYS A CA 1
ATOM 494 C C . LYS A 1 66 ? 39.618 100.433 35.888 1.00 24.52 66 LYS A C 1
ATOM 495 O O . LYS A 1 66 ? 40.508 101.086 35.343 1.00 24.59 66 LYS A O 1
ATOM 501 N N . LYS A 1 67 ? 38.455 100.968 36.317 1.00 20.27 67 LYS A N 1
ATOM 502 C CA . LYS A 1 67 ? 38.177 102.395 36.188 1.00 21.08 67 LYS A CA 1
ATOM 503 C C . LYS A 1 67 ? 39.214 103.237 36.906 1.00 25.10 67 LYS A C 1
ATOM 504 O O . LYS A 1 67 ? 39.700 104.192 36.340 1.00 22.59 67 LYS A O 1
ATOM 508 N N . TYR A 1 68 ? 39.564 102.865 38.133 1.00 24.76 68 TYR A N 1
ATOM 509 C CA . TYR A 1 68 ? 40.564 103.578 38.925 1.00 24.74 68 TYR A CA 1
ATOM 510 C C . TYR A 1 68 ? 41.949 103.519 38.246 1.00 24.63 68 TYR A C 1
ATOM 511 O O . TYR A 1 68 ? 42.611 104.547 38.114 1.00 23.53 68 TYR A O 1
ATOM 520 N N . CYS A 1 69 ? 42.383 102.316 37.853 1.00 18.55 69 CYS A N 1
ATOM 521 C CA . CYS A 1 69 ? 43.686 102.132 37.242 1.00 17.54 69 CYS A CA 1
ATOM 522 C C . CYS A 1 69 ? 43.783 102.835 35.920 1.00 20.72 69 CYS A C 1
ATOM 523 O O . CYS A 1 69 ? 44.794 103.485 35.666 1.00 18.10 69 CYS A O 1
ATOM 526 N N . ASP A 1 70 ? 42.695 102.810 35.137 1.00 21.51 70 ASP A N 1
ATOM 527 C CA . ASP A 1 70 ? 42.660 103.508 33.849 1.00 21.75 70 ASP A CA 1
ATOM 528 C C . ASP A 1 70 ? 42.710 105.049 33.974 1.00 28.56 70 ASP A C 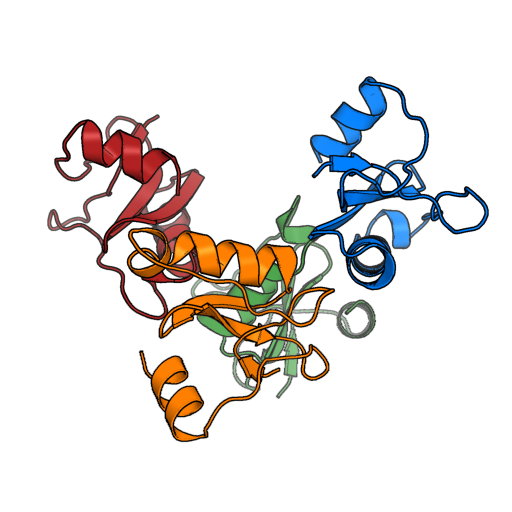1
ATOM 529 O O . ASP A 1 70 ? 43.436 105.696 33.201 1.00 24.07 70 ASP A O 1
ATOM 534 N N . VAL A 1 71 ? 41.949 105.630 34.938 1.00 30.04 71 VAL A N 1
ATOM 535 C CA . VAL A 1 71 ? 41.789 107.080 35.083 1.00 31.31 71 VAL A CA 1
ATOM 536 C C . VAL A 1 71 ? 43.054 107.792 35.561 1.00 37.48 71 VAL A C 1
ATOM 537 O O . VAL A 1 71 ? 43.213 108.984 35.273 1.00 37.52 71 VAL A O 1
ATOM 541 N N . GLN A 1 72 ? 44.000 107.068 36.188 1.00 35.25 72 GLN A N 1
ATOM 542 C CA . GLN A 1 72 ? 45.297 107.640 36.582 1.00 72.06 72 GLN A CA 1
ATOM 543 C C . GLN A 1 72 ? 46.368 107.222 35.567 1.00 104.01 72 GLN A C 1
ATOM 544 O O . GLN A 1 72 ? 46.388 107.726 34.443 1.00 65.66 72 GLN A O 1
ATOM 550 N N . LYS B 1 1 ? 71.124 104.715 20.232 1.00 14.81 1 LYS B N 1
ATOM 551 C CA . LYS B 1 1 ? 69.907 104.623 19.432 1.00 16.21 1 LYS B CA 1
ATOM 552 C C . LYS B 1 1 ? 70.197 104.650 17.931 1.00 18.95 1 LYS B C 1
ATOM 553 O O . LYS B 1 1 ? 71.282 105.022 17.527 1.00 20.82 1 LYS B O 1
ATOM 559 N N . LYS B 1 2 ? 69.234 104.223 17.116 1.00 16.19 2 LYS B N 1
ATOM 560 C CA . LYS B 1 2 ? 69.376 104.129 15.651 1.00 16.04 2 LYS B CA 1
ATOM 561 C C . LYS B 1 2 ? 68.054 104.372 14.961 1.00 19.38 2 LYS B C 1
ATOM 562 O O . LYS B 1 2 ? 66.994 104.413 15.606 1.00 15.92 2 LYS B O 1
ATOM 568 N N . ASN B 1 3 ? 68.111 104.452 13.632 1.00 15.19 3 ASN B N 1
ATOM 569 C CA . ASN B 1 3 ? 66.927 104.627 12.780 1.00 14.79 3 ASN B CA 1
ATOM 570 C C . ASN B 1 3 ? 66.822 103.448 11.875 1.00 17.84 3 ASN B C 1
ATOM 571 O O . ASN B 1 3 ? 67.833 102.817 11.578 1.00 18.78 3 ASN B O 1
ATOM 576 N N . GLY B 1 4 ? 65.611 103.131 11.454 1.00 14.54 4 GLY B N 1
ATOM 577 C CA . GLY B 1 4 ? 65.365 102.013 10.562 1.00 12.64 4 GLY B CA 1
ATOM 578 C C . GLY B 1 4 ? 63.932 101.548 10.519 1.00 12.76 4 GLY B C 1
ATOM 579 O O . GLY B 1 4 ? 63.051 102.123 11.169 1.00 10.14 4 GLY B O 1
ATOM 580 N N . TYR B 1 5 ? 63.696 100.539 9.695 1.00 12.69 5 TYR B N 1
ATOM 581 C CA . TYR B 1 5 ? 62.392 99.906 9.517 1.00 14.13 5 TYR B CA 1
ATOM 582 C C . TYR B 1 5 ? 62.241 98.797 10.556 1.00 18.13 5 TYR B C 1
ATOM 583 O O . TYR B 1 5 ? 62.829 97.740 10.371 1.00 16.24 5 TYR B O 1
ATOM 592 N N . PRO B 1 6 ? 61.500 98.991 11.661 1.00 15.07 6 PRO B N 1
ATOM 593 C CA . PRO B 1 6 ? 61.399 97.927 12.658 1.00 14.57 6 PRO B CA 1
ATOM 594 C C . PRO B 1 6 ? 60.632 96.719 12.150 1.00 17.57 6 PRO B C 1
ATOM 595 O O . PRO B 1 6 ? 59.692 96.847 11.366 1.00 14.33 6 PRO B O 1
ATOM 599 N N . LEU B 1 7 ? 61.050 95.546 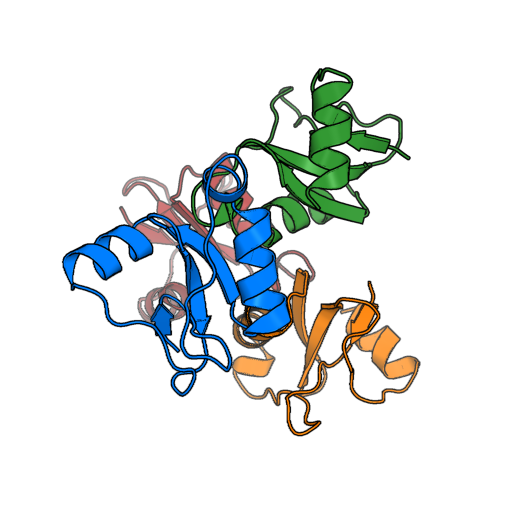12.619 1.00 16.55 7 LEU B N 1
ATOM 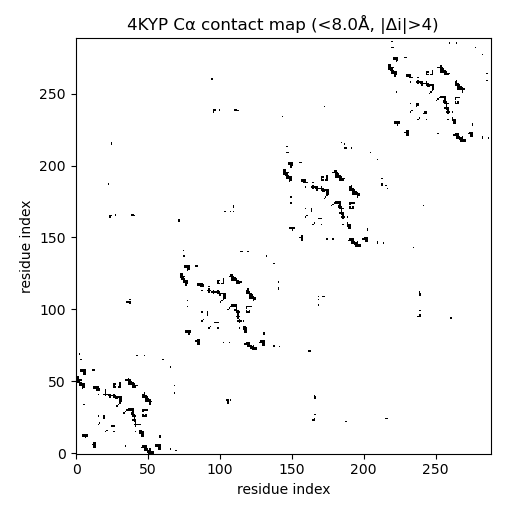600 C CA . LEU B 1 7 ? 60.433 94.290 12.257 1.00 17.21 7 LEU B CA 1
ATOM 601 C C . LEU B 1 7 ? 59.488 93.847 13.349 1.00 18.02 7 LEU B C 1
ATOM 602 O O . LEU B 1 7 ? 59.787 94.009 14.536 1.00 17.76 7 LEU B O 1
ATOM 607 N N . ASP B 1 8 ? 58.363 93.250 12.946 1.00 15.16 8 ASP B N 1
ATOM 608 C CA . ASP B 1 8 ? 57.383 92.711 13.896 1.00 13.96 8 ASP B CA 1
ATOM 609 C C . ASP B 1 8 ? 57.808 91.316 14.371 1.00 18.92 8 ASP B C 1
ATOM 610 O O . ASP B 1 8 ? 58.898 90.847 13.976 1.00 15.77 8 ASP B O 1
ATOM 615 N N . ARG B 1 9 ? 56.955 90.636 15.196 1.00 17.65 9 ARG B N 1
ATOM 616 C CA . ARG B 1 9 ? 57.266 89.304 15.722 1.00 17.20 9 ARG B CA 1
ATOM 617 C C . ARG B 1 9 ? 57.548 88.255 14.630 1.00 20.36 9 ARG B C 1
ATOM 618 O O . ARG B 1 9 ? 58.237 87.293 14.912 1.00 17.07 9 ARG B O 1
ATOM 626 N N . ASN B 1 10 ? 57.001 88.441 13.409 1.00 17.41 10 ASN B N 1
ATOM 627 C CA . ASN B 1 10 ? 57.194 87.549 12.261 1.00 16.86 10 ASN B CA 1
ATOM 628 C C . ASN B 1 10 ? 58.252 88.016 11.280 1.00 19.73 10 ASN B C 1
ATOM 629 O O . ASN B 1 10 ? 58.365 87.447 10.184 1.00 20.64 10 ASN B O 1
ATOM 634 N N . GLY B 1 11 ? 59.054 88.995 11.677 1.00 13.88 11 GLY B N 1
ATOM 635 C CA . GLY B 1 11 ? 60.181 89.477 10.889 1.00 13.12 11 GLY B CA 1
ATOM 636 C C . GLY B 1 11 ? 59.767 90.288 9.687 1.00 19.23 11 GLY B C 1
ATOM 637 O O . GLY B 1 11 ? 60.503 90.328 8.713 1.00 17.74 11 GLY B O 1
ATOM 638 N N . LYS B 1 12 ? 58.597 90.965 9.771 1.00 16.49 12 LYS B N 1
ATOM 639 C CA . LYS B 1 12 ? 58.049 91.750 8.664 1.00 17.44 12 LYS B CA 1
ATOM 640 C C . LYS B 1 12 ? 58.053 93.216 9.028 1.00 18.26 12 LYS B C 1
ATOM 641 O O . LYS B 1 12 ? 57.821 93.551 10.193 1.00 18.61 12 LYS B O 1
ATOM 647 N N . THR B 1 13 ? 58.299 94.084 8.050 1.00 14.96 13 THR B N 1
ATOM 648 C CA . THR B 1 13 ? 58.197 95.546 8.252 1.00 15.61 13 THR B CA 1
ATOM 649 C C . THR B 1 13 ? 56.702 95.924 8.234 1.00 16.41 13 THR B C 1
ATOM 650 O O . THR B 1 13 ? 55.844 95.128 7.866 1.00 15.35 13 THR B O 1
ATOM 654 N N . THR B 1 14 ? 56.381 97.150 8.640 1.00 15.92 14 THR B N 1
ATOM 655 C CA . THR B 1 14 ? 54.988 97.608 8.633 1.00 13.58 14 THR B CA 1
ATOM 656 C C . THR B 1 14 ? 54.790 98.368 7.304 1.00 15.83 14 THR B C 1
ATOM 657 O O . THR B 1 14 ? 55.417 99.406 7.076 1.00 14.64 14 THR B O 1
ATOM 661 N N . GLU B 1 15 ? 53.912 97.864 6.478 1.00 13.03 15 GLU B N 1
ATOM 662 C CA . GLU B 1 15 ? 53.583 98.427 5.166 1.00 14.43 15 GLU B CA 1
ATOM 663 C C . GLU B 1 15 ? 52.797 99.726 5.316 1.00 18.21 15 GLU B C 1
ATOM 664 O O . GLU B 1 15 ? 52.024 99.889 6.262 1.00 18.51 15 GLU B O 1
ATOM 670 N N . CYS B 1 16 ? 53.006 100.678 4.389 1.00 15.58 16 CYS B N 1
ATOM 671 C CA . CYS B 1 16 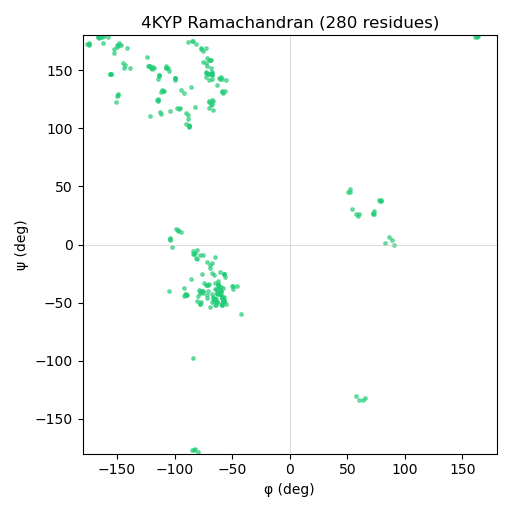? 52.228 101.926 4.425 1.00 15.24 16 CYS B CA 1
ATOM 672 C C . CYS B 1 16 ? 52.050 102.492 3.017 1.00 20.43 16 CYS B C 1
ATOM 673 O O . CYS B 1 16 ? 53.011 102.585 2.261 1.00 20.73 16 CYS B O 1
ATOM 676 N N . SER B 1 17 ? 50.814 102.776 2.636 1.00 18.60 17 SER B N 1
ATOM 677 C CA . SER B 1 17 ? 50.478 103.271 1.287 1.00 17.29 17 SER B CA 1
ATOM 678 C C . SER B 1 17 ? 49.244 104.147 1.380 1.00 21.05 17 SER B C 1
ATOM 679 O O . SER B 1 17 ? 48.679 104.263 2.453 1.00 19.68 17 SER B O 1
ATOM 682 N N . GLY B 1 18 ? 48.912 104.845 0.288 1.00 19.10 18 GLY B N 1
ATOM 683 C CA . GLY B 1 18 ? 47.779 105.754 0.259 1.00 19.27 18 GLY B CA 1
ATOM 684 C C . GLY B 1 18 ? 47.911 106.873 1.272 1.00 24.23 18 GLY B C 1
ATOM 685 O O . GLY B 1 18 ? 48.990 107.467 1.404 1.00 22.96 18 GLY B O 1
ATOM 686 N N . VAL B 1 19 ? 46.844 107.147 2.031 1.00 24.41 19 VAL B N 1
ATOM 687 C CA . VAL B 1 19 ? 46.893 108.177 3.065 1.00 25.52 19 VAL B CA 1
ATOM 688 C C . VAL B 1 19 ? 47.945 107.834 4.167 1.00 26.96 19 VAL B C 1
ATOM 689 O O . VAL B 1 19 ? 48.594 108.748 4.661 1.00 25.14 19 VAL B O 1
ATOM 693 N N . ASN B 1 20 ? 48.131 106.535 4.511 1.00 24.07 20 ASN B N 1
ATOM 694 C CA . ASN B 1 20 ? 49.122 106.110 5.538 1.00 23.90 20 ASN B CA 1
ATOM 695 C C . ASN B 1 20 ? 50.563 106.357 5.076 1.00 24.15 20 ASN B C 1
ATOM 696 O O . ASN B 1 20 ? 51.477 106.293 5.890 1.00 23.41 20 ASN B O 1
ATOM 701 N N . ALA B 1 21 ? 50.775 106.591 3.764 1.00 18.98 21 ALA B N 1
ATOM 702 C CA . ALA B 1 21 ? 52.071 106.968 3.235 1.00 18.15 21 ALA B CA 1
ATOM 703 C C . ALA B 1 21 ? 52.255 108.536 3.245 1.00 23.76 21 ALA B C 1
ATOM 704 O O . ALA B 1 21 ? 53.275 109.047 3.701 1.00 25.09 21 ALA B O 1
ATOM 706 N N . ILE B 1 22 ? 51.232 109.267 2.837 1.00 18.11 22 ILE B N 1
ATOM 707 C CA . ILE B 1 22 ? 51.266 110.726 2.754 1.00 17.06 22 ILE B CA 1
ATOM 708 C C . ILE B 1 22 ? 51.305 111.397 4.130 1.00 22.57 22 ILE B C 1
ATOM 709 O O . ILE B 1 22 ? 52.133 112.260 4.356 1.00 23.02 22 ILE B O 1
ATOM 714 N N . ALA B 1 23 ? 50.368 111.062 4.986 1.00 17.53 23 ALA B N 1
ATOM 715 C CA . ALA B 1 23 ? 50.293 111.571 6.343 1.00 17.47 23 ALA B CA 1
ATOM 716 C C . ALA B 1 23 ? 51.181 110.679 7.248 1.00 19.41 23 ALA B C 1
ATOM 717 O O . ALA B 1 23 ? 51.090 109.473 7.150 1.00 21.67 23 ALA B O 1
ATOM 719 N N . PRO B 1 24 ? 52.007 111.260 8.154 1.00 14.32 24 PRO B N 1
ATOM 720 C CA . PRO B 1 24 ? 52.934 110.434 8.966 1.00 12.28 24 PRO B CA 1
ATOM 721 C C . PRO B 1 24 ? 52.357 109.801 10.221 1.00 14.43 24 PRO B C 1
ATOM 722 O O . PRO B 1 24 ? 53.068 109.032 10.871 1.00 14.62 24 PRO B O 1
ATOM 726 N N . HIS B 1 25 ? 51.093 110.115 10.571 1.00 13.64 25 HIS B N 1
ATOM 727 C CA . HIS B 1 25 ? 50.506 109.734 11.864 1.00 12.56 25 HIS B CA 1
ATOM 728 C C . HIS B 1 25 ? 50.433 108.232 12.111 1.00 14.67 25 HIS B C 1
ATOM 729 O O . HIS B 1 25 ? 50.753 107.768 13.209 1.00 12.94 25 HIS B O 1
ATOM 736 N N . TYR B 1 26 ? 50.067 107.465 11.101 1.00 14.69 26 TYR B N 1
ATOM 737 C CA . TYR B 1 26 ? 50.006 106.022 11.217 1.00 14.97 26 TYR B CA 1
ATOM 738 C C . TYR B 1 26 ? 51.392 105.425 11.607 1.00 18.89 26 TYR B C 1
ATOM 739 O O . TYR B 1 26 ? 51.483 104.661 12.578 1.00 15.75 26 TYR B O 1
ATOM 748 N N . CYS B 1 27 ? 52.450 105.791 10.861 1.00 14.32 27 CYS B N 1
ATOM 749 C CA . CYS B 1 27 ? 53.799 105.257 11.138 1.00 12.76 27 CYS B CA 1
ATOM 750 C C . CYS B 1 27 ? 54.371 105.858 12.393 1.00 13.90 27 CYS B C 1
ATOM 751 O O . CYS B 1 27 ? 55.121 105.181 13.107 1.00 14.16 27 CYS B O 1
ATOM 754 N N . ASN B 1 28 ? 54.075 107.113 12.656 1.00 10.74 28 ASN B N 1
ATOM 755 C CA . ASN B 1 28 ? 54.574 107.745 13.883 1.00 11.09 28 ASN B CA 1
ATOM 756 C C . ASN B 1 28 ? 54.004 107.013 15.118 1.00 14.20 28 ASN B C 1
ATOM 757 O O . ASN B 1 28 ? 54.736 106.747 16.085 1.00 13.07 28 ASN B O 1
ATOM 762 N N . SER B 1 29 ? 52.718 106.680 15.069 1.00 15.71 29 SER B N 1
ATOM 763 C CA . SER B 1 29 ? 52.051 105.959 16.178 1.00 17.23 29 SER B CA 1
ATOM 764 C C . SER B 1 29 ? 52.630 104.554 16.343 1.00 20.91 29 SER B C 1
ATOM 765 O O . SER B 1 29 ? 52.936 104.149 17.472 1.00 17.59 29 SER B O 1
ATOM 768 N N . GLU B 1 30 ? 52.774 103.814 15.233 1.00 17.02 30 GLU B N 1
ATOM 769 C CA . GLU B 1 30 ? 53.393 102.495 15.291 1.00 15.70 30 GLU B CA 1
ATOM 770 C C . GLU B 1 30 ? 54.790 102.591 15.887 1.00 17.72 30 GLU B C 1
ATOM 771 O O . GLU B 1 30 ? 55.115 101.839 16.800 1.00 17.51 30 GLU B O 1
ATOM 777 N N . CYS B 1 31 ? 55.610 103.535 15.378 1.00 12.57 31 CYS B N 1
ATOM 778 C CA . CYS B 1 31 ? 56.982 103.732 15.854 1.00 10.93 31 CYS B CA 1
ATOM 779 C C . CYS B 1 31 ? 57.092 104.024 17.346 1.00 13.86 31 CYS B C 1
ATOM 780 O O . CYS B 1 31 ? 57.930 103.433 18.023 1.00 14.40 31 CYS B O 1
ATOM 783 N N . THR B 1 32 ? 56.289 104.933 17.834 1.00 11.12 32 THR B N 1
ATOM 784 C CA . THR B 1 32 ? 56.326 105.346 19.242 1.00 11.16 32 THR B CA 1
ATOM 785 C C . THR B 1 32 ? 55.646 104.354 20.160 1.00 18.85 32 THR B C 1
ATOM 786 O O . THR B 1 32 ? 56.254 103.931 21.152 1.00 19.42 32 THR B O 1
ATOM 790 N N . LYS B 1 33 ? 54.409 103.962 19.841 1.00 16.57 33 LYS B N 1
ATOM 791 C CA . LYS B 1 33 ? 53.645 103.104 20.752 1.00 16.63 33 LYS B CA 1
ATOM 792 C C . LYS B 1 33 ? 54.083 101.645 20.762 1.00 18.87 33 LYS B C 1
ATOM 793 O O . LYS B 1 33 ? 54.149 101.045 21.849 1.00 19.06 33 LYS B O 1
ATOM 799 N N . VAL B 1 34 ? 54.365 101.080 19.591 1.00 13.05 34 VAL B N 1
ATOM 800 C CA . VAL B 1 34 ? 54.722 99.668 19.457 1.00 15.28 34 VAL B CA 1
ATOM 801 C C . VAL B 1 34 ? 56.232 99.450 19.581 1.00 16.67 34 VAL B C 1
ATOM 802 O O . VAL B 1 34 ? 56.628 98.500 20.245 1.00 14.36 34 VAL B O 1
ATOM 806 N N . TYR B 1 35 ? 57.060 100.298 18.945 1.00 14.50 35 TYR B N 1
ATOM 807 C CA . TYR B 1 35 ? 58.513 100.099 18.920 1.00 14.68 35 TYR B CA 1
ATOM 808 C C . TYR B 1 35 ? 59.314 100.958 19.807 1.00 17.83 35 TYR B C 1
ATOM 809 O O . TYR B 1 35 ? 60.527 100.829 19.757 1.00 17.23 35 TYR B O 1
ATOM 818 N N . TYR B 1 36 ? 58.672 101.787 20.656 1.00 15.39 36 TYR B N 1
ATOM 819 C CA . TYR B 1 36 ? 59.369 102.596 21.652 1.00 13.92 36 TYR B CA 1
ATOM 820 C C . TYR B 1 36 ? 60.365 103.571 21.065 1.00 16.42 36 TYR B C 1
ATOM 821 O O . TYR B 1 36 ? 61.278 103.965 21.752 1.00 18.15 36 TYR B O 1
ATOM 830 N N . ALA B 1 37 ? 60.161 104.010 19.813 1.00 13.85 37 ALA B N 1
ATOM 831 C CA . ALA B 1 37 ? 61.039 104.960 19.158 1.00 14.29 37 ALA B CA 1
ATOM 832 C C . ALA B 1 37 ? 60.595 106.401 19.453 1.00 19.50 37 ALA B C 1
ATOM 833 O O . ALA B 1 37 ? 59.554 106.598 20.103 1.00 18.42 37 ALA B O 1
ATOM 835 N N . GLU B 1 38 ? 61.369 107.386 19.008 1.00 15.31 38 GLU B N 1
ATOM 836 C CA . GLU B 1 38 ? 61.045 108.795 19.242 1.00 16.66 38 GLU B CA 1
ATOM 837 C C . GLU B 1 38 ? 59.957 109.275 18.279 1.00 17.25 38 GLU B C 1
ATOM 838 O O . GLU B 1 38 ? 59.100 110.050 18.673 1.00 16.88 38 GLU B O 1
ATOM 844 N N . SER B 1 39 ? 60.017 108.851 17.009 1.00 13.32 39 SER B N 1
ATOM 845 C CA . SER B 1 39 ? 59.077 109.286 15.983 1.00 11.09 39 SER B CA 1
ATOM 846 C C . SER B 1 39 ? 59.188 108.384 14.780 1.00 13.74 39 SER B C 1
ATOM 847 O O . SER B 1 39 ? 60.064 107.525 14.748 1.00 13.90 39 SER B O 1
ATOM 850 N N . GLY B 1 40 ? 58.362 108.619 13.792 1.00 11.72 40 GLY B N 1
ATOM 851 C CA . GLY B 1 40 ? 58.473 107.870 12.549 1.00 12.53 40 GLY B CA 1
ATOM 852 C C . GLY B 1 40 ? 57.536 108.340 11.465 1.00 15.55 40 GLY B C 1
ATOM 853 O O . GLY B 1 40 ? 56.680 109.193 11.693 1.00 13.81 40 GLY B O 1
ATOM 854 N N . TYR B 1 41 ? 57.711 107.779 10.271 1.00 13.16 41 TYR B N 1
ATOM 855 C CA . TYR B 1 41 ? 56.871 108.148 9.125 1.00 12.60 41 TYR B CA 1
ATOM 856 C C . TYR B 1 41 ? 56.969 107.078 8.054 1.00 16.67 41 TYR B C 1
ATOM 857 O O . TYR B 1 41 ? 57.724 106.109 8.198 1.00 12.94 41 TYR B O 1
ATOM 866 N N . CYS B 1 42 ? 56.244 107.272 6.952 1.00 15.25 42 CYS B N 1
ATOM 867 C CA . CYS B 1 42 ? 56.310 106.290 5.872 1.00 14.91 42 CYS B CA 1
ATOM 868 C C . CYS B 1 42 ? 57.420 106.604 4.934 1.00 17.87 42 CYS B C 1
ATOM 869 O O . CYS B 1 42 ? 57.331 107.599 4.250 1.00 19.02 42 CYS B O 1
ATOM 872 N N . CYS B 1 43 ? 58.472 105.776 4.888 1.00 15.19 43 CYS B N 1
ATOM 873 C CA . CYS B 1 43 ? 59.546 105.994 3.959 1.00 16.40 43 CYS B CA 1
ATOM 874 C C . CYS B 1 43 ? 59.605 104.912 2.922 1.00 20.59 43 CYS B C 1
ATOM 875 O O . CYS B 1 43 ? 59.916 103.762 3.235 1.00 18.09 43 CYS B O 1
ATOM 878 N N . TRP B 1 44 ? 59.338 105.273 1.654 1.00 18.93 44 TRP B N 1
ATOM 879 C CA . TRP B 1 44 ? 59.384 104.305 0.560 1.00 17.97 44 TRP B CA 1
ATOM 880 C C . TRP B 1 44 ? 58.550 103.048 0.812 1.00 19.15 44 TRP B C 1
ATOM 881 O O . TRP B 1 44 ? 59.028 101.929 0.612 1.00 18.22 44 TRP B O 1
ATOM 892 N N . GLY B 1 45 ? 57.339 103.234 1.302 1.00 12.72 45 GLY B N 1
ATOM 893 C CA . GLY B 1 45 ? 56.391 102.129 1.458 1.00 12.00 45 GLY B CA 1
ATOM 894 C C . GLY B 1 45 ? 56.386 101.318 2.735 1.00 15.97 45 GLY B C 1
ATOM 895 O O . GLY B 1 45 ? 55.597 100.368 2.857 1.00 15.81 45 GLY B O 1
ATOM 896 N N . ALA B 1 46 ? 57.205 101.695 3.700 1.00 13.20 46 ALA B N 1
ATOM 897 C CA . ALA B 1 46 ? 57.186 101.041 5.002 1.00 14.03 46 ALA B CA 1
ATOM 898 C C . ALA B 1 46 ? 57.475 102.033 6.123 1.00 14.61 46 ALA B C 1
ATOM 899 O O . ALA B 1 46 ? 58.069 103.084 5.880 1.00 14.20 46 ALA B O 1
ATOM 901 N N . CYS B 1 47 ? 57.024 101.707 7.343 1.00 11.11 47 CYS B N 1
ATOM 902 C CA . CYS B 1 47 ? 57.254 102.572 8.506 1.00 11.97 47 CYS B CA 1
ATOM 903 C C . CYS B 1 47 ? 58.710 102.586 8.924 1.00 14.55 47 CYS B C 1
ATOM 904 O O . CYS B 1 47 ? 59.293 101.537 9.239 1.00 14.83 47 CYS B O 1
ATOM 907 N N . TYR B 1 48 ? 59.282 103.771 8.944 1.00 11.81 48 TYR B N 1
ATOM 908 C CA . TYR B 1 48 ? 60.676 104.052 9.292 1.00 11.71 48 TYR B CA 1
ATOM 909 C C . TYR B 1 48 ? 60.692 104.878 10.571 1.00 13.48 48 TYR B C 1
ATOM 910 O O . TYR B 1 48 ? 60.023 105.923 10.630 1.00 13.73 48 TYR B O 1
ATOM 919 N N . CYS B 1 49 ? 61.391 104.395 11.600 1.00 9.75 49 CYS B N 1
ATOM 920 C CA . CYS B 1 49 ? 61.438 105.033 12.910 1.00 10.10 49 CYS B CA 1
ATOM 921 C C . CYS B 1 49 ? 62.753 105.728 13.178 1.00 15.96 49 CYS B C 1
ATOM 922 O O . CYS B 1 49 ? 63.813 105.251 12.769 1.00 18.42 49 CYS B O 1
ATOM 925 N N . PHE B 1 50 ? 62.686 106.772 14.008 1.00 11.29 50 PHE B N 1
ATOM 926 C CA . PHE B 1 50 ? 63.858 107.474 14.509 1.00 11.19 50 PHE B CA 1
ATOM 927 C C . PHE B 1 50 ? 64.020 107.177 15.971 1.00 14.65 50 PHE B C 1
ATOM 928 O O . PHE B 1 50 ? 63.071 107.331 16.743 1.00 12.97 50 PHE B O 1
ATOM 936 N N . GLY B 1 51 ? 65.226 106.830 16.368 1.00 14.49 51 GLY B N 1
ATOM 937 C CA . GLY B 1 51 ? 65.542 106.675 17.793 1.00 15.31 51 GLY B CA 1
ATOM 938 C C . GLY B 1 51 ? 65.082 105.368 18.399 1.00 20.86 51 GLY B C 1
ATOM 939 O O . GLY B 1 51 ? 64.685 105.330 19.564 1.00 20.09 51 GLY B O 1
ATOM 940 N N . LEU B 1 52 ? 65.179 104.281 17.631 1.00 16.86 52 LEU B N 1
ATOM 941 C CA . LEU B 1 52 ? 64.930 102.921 18.124 1.00 16.07 52 LEU B CA 1
ATOM 942 C C . LEU B 1 52 ? 66.106 102.542 19.018 1.00 19.78 52 LEU B C 1
ATOM 943 O O . LEU B 1 52 ? 67.213 103.077 18.851 1.00 15.16 52 LEU B O 1
ATOM 948 N N . GLU B 1 53 ? 65.878 101.594 19.943 1.00 16.30 53 GLU B N 1
ATOM 949 C CA . GLU B 1 53 ? 66.953 101.075 20.790 1.00 18.10 53 GLU B CA 1
ATOM 950 C C . GLU B 1 53 ? 67.929 100.290 19.868 1.00 20.98 53 GLU B C 1
ATOM 951 O O . GLU B 1 53 ? 67.496 99.684 18.889 1.00 17.19 53 GLU B O 1
ATOM 957 N N . ASP B 1 54 ? 69.245 100.372 20.129 1.00 19.94 54 ASP B N 1
ATOM 958 C CA . ASP B 1 54 ? 70.269 99.699 19.315 1.00 20.44 54 ASP B CA 1
ATOM 959 C C . ASP B 1 54 ? 70.032 98.202 19.027 1.00 22.12 54 ASP B C 1
ATOM 960 O O . ASP B 1 54 ? 70.369 97.753 17.935 1.00 19.52 54 ASP B O 1
ATOM 965 N N . ASP B 1 55 ? 69.507 97.443 20.001 1.00 19.70 55 ASP B N 1
ATOM 966 C CA . ASP B 1 55 ? 69.266 95.998 19.838 1.00 20.96 55 ASP B CA 1
ATOM 967 C C . ASP B 1 55 ? 67.953 95.640 19.109 1.00 22.83 55 ASP B C 1
ATOM 968 O O . ASP B 1 55 ? 67.758 94.487 18.758 1.00 22.95 55 ASP B O 1
ATOM 973 N N . LYS B 1 56 ? 67.087 96.637 18.826 1.00 20.44 56 LYS B N 1
ATOM 974 C CA . LYS B 1 56 ? 65.797 96.413 18.173 1.00 19.39 56 LYS B CA 1
ATOM 975 C C . LYS B 1 56 ? 65.939 95.917 16.713 1.00 20.59 56 LYS B C 1
ATOM 976 O O . LYS B 1 56 ? 66.484 96.651 15.906 1.00 18.00 56 LYS B O 1
ATOM 982 N N . PRO B 1 57 ? 65.508 94.702 16.322 1.00 15.82 57 PRO B N 1
ATOM 983 C CA . PRO B 1 57 ? 65.695 94.288 14.921 1.00 15.86 57 PRO B CA 1
ATOM 984 C C . PRO B 1 57 ? 65.044 95.213 13.891 1.00 19.15 57 PRO B C 1
ATOM 985 O O . PRO B 1 57 ? 63.865 95.580 14.017 1.00 17.96 57 PRO B O 1
ATOM 989 N N . ILE B 1 58 ? 65.828 95.597 12.880 1.00 15.44 58 ILE B N 1
ATOM 990 C CA . ILE B 1 58 ? 65.353 96.427 11.792 1.00 14.33 58 ILE B CA 1
ATOM 991 C C . ILE B 1 58 ? 65.585 95.692 10.495 1.00 19.21 58 ILE B C 1
ATOM 992 O O . ILE B 1 58 ? 66.471 94.840 10.420 1.00 17.26 58 ILE B O 1
ATOM 997 N N . GLY B 1 59 ? 64.779 96.005 9.497 1.00 15.79 59 GLY B N 1
ATOM 998 C CA . GLY B 1 59 ? 64.923 95.370 8.197 1.00 16.57 59 GLY B CA 1
ATOM 999 C C . GLY B 1 59 ? 66.188 9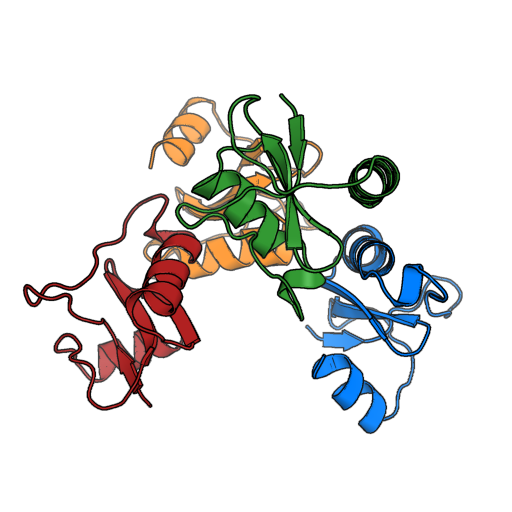5.752 7.444 1.00 22.02 59 GLY B C 1
ATOM 1000 O O . GLY B 1 59 ? 66.731 96.855 7.614 1.00 19.96 59 GLY B O 1
ATOM 1001 N N . PRO B 1 60 ? 66.688 94.842 6.578 1.00 21.95 60 PRO B N 1
ATOM 1002 C CA . PRO B 1 60 ? 67.894 95.164 5.810 1.00 23.26 60 PRO B CA 1
ATOM 1003 C C . PRO B 1 60 ? 67.662 96.382 4.905 1.00 25.56 60 PRO B C 1
ATOM 1004 O O . PRO B 1 60 ? 66.576 96.572 4.375 1.00 25.21 60 PRO B O 1
ATOM 1008 N N . MET B 1 61 ? 68.677 97.215 4.749 1.00 21.28 61 MET B N 1
ATOM 1009 C CA . MET B 1 61 ? 68.567 98.367 3.883 1.00 19.73 61 MET B CA 1
ATOM 1010 C C . MET B 1 61 ? 69.926 98.820 3.407 1.00 24.13 61 MET B C 1
ATOM 1011 O O . MET B 1 61 ? 70.910 98.712 4.125 1.00 24.17 61 MET B O 1
ATOM 1016 N N . LYS B 1 62 ? 69.972 99.337 2.171 1.00 22.24 62 LYS B N 1
ATOM 1017 C CA . LYS B 1 62 ? 71.197 99.897 1.631 1.00 20.45 62 LYS B CA 1
ATOM 1018 C C . LYS B 1 62 ? 71.542 101.196 2.360 1.00 21.29 62 LYS B C 1
ATOM 1019 O O . LYS B 1 62 ? 70.665 101.882 2.908 1.00 19.44 62 LYS B O 1
ATOM 1025 N N . ASP B 1 63 ? 72.799 101.574 2.294 1.00 19.44 63 ASP B N 1
ATOM 1026 C CA . ASP B 1 63 ? 73.263 102.828 2.868 1.00 21.68 63 ASP B CA 1
ATOM 1027 C C . ASP B 1 63 ? 72.520 104.021 2.229 1.00 25.18 63 ASP B C 1
ATOM 1028 O O . ASP B 1 63 ? 72.134 104.940 2.953 1.00 23.40 63 ASP B O 1
ATOM 1033 N N . ILE B 1 64 ? 72.271 103.983 0.890 1.00 22.72 64 ILE B N 1
ATOM 1034 C CA . ILE B 1 64 ? 71.518 105.044 0.199 1.00 20.10 64 ILE B CA 1
ATOM 1035 C C . ILE B 1 64 ? 70.070 105.155 0.726 1.00 18.89 64 ILE B C 1
ATOM 1036 O O . ILE B 1 64 ? 69.545 106.264 0.796 1.00 15.53 64 ILE B O 1
ATOM 1041 N N . THR B 1 65 ? 69.441 104.025 1.106 1.00 14.97 65 THR B N 1
ATOM 1042 C CA . THR B 1 65 ? 68.102 104.015 1.697 1.00 13.52 65 THR B CA 1
ATOM 1043 C C . THR B 1 65 ? 68.101 104.700 3.062 1.00 13.53 65 THR B C 1
ATOM 1044 O O . THR B 1 65 ? 67.247 105.545 3.300 1.00 11.58 65 THR B O 1
ATOM 1048 N N . LYS B 1 66 ? 69.027 104.353 3.924 1.00 12.33 66 LYS B N 1
ATOM 1049 C CA . LYS B 1 66 ? 69.148 105.002 5.233 1.00 14.15 66 LYS B CA 1
ATOM 1050 C C . LYS B 1 66 ? 69.356 106.523 5.068 1.00 20.63 66 LYS B C 1
ATOM 1051 O O . LYS B 1 66 ? 68.699 107.328 5.743 1.00 19.34 66 LYS B O 1
ATOM 1057 N N . LYS B 1 67 ? 70.271 106.915 4.181 1.00 19.54 67 LYS B N 1
ATOM 1058 C CA . LYS B 1 67 ? 70.522 108.346 3.948 1.00 19.50 67 LYS B CA 1
ATOM 1059 C C . LYS B 1 67 ? 69.267 109.049 3.465 1.00 21.36 67 LYS B C 1
ATOM 1060 O O . LYS B 1 67 ? 68.974 110.130 3.932 1.00 22.47 67 LYS B O 1
ATOM 1066 N N . TYR B 1 68 ? 68.531 108.432 2.533 1.00 19.01 68 TYR B N 1
ATOM 1067 C CA . TYR B 1 68 ? 67.301 108.997 1.989 1.00 19.26 68 TYR B CA 1
ATOM 1068 C C . TYR B 1 68 ? 66.228 109.130 3.082 1.00 20.08 68 TYR B C 1
ATOM 1069 O O . TYR B 1 68 ? 65.579 110.161 3.202 1.00 20.61 68 TYR B O 1
ATOM 1078 N N . CYS B 1 69 ? 65.974 108.054 3.789 1.00 16.39 69 CYS B N 1
ATOM 1079 C CA . CYS B 1 69 ? 64.972 108.056 4.868 1.00 16.97 69 CYS B CA 1
ATOM 1080 C C . CYS B 1 69 ? 65.280 109.051 5.965 1.00 20.12 69 CYS B C 1
ATOM 1081 O O . CYS B 1 69 ? 64.366 109.725 6.451 1.00 19.82 69 CYS B O 1
ATOM 1084 N N . ASP B 1 70 ? 66.552 109.212 6.281 1.00 17.85 70 ASP B N 1
ATOM 1085 C CA . ASP B 1 70 ? 67.009 110.165 7.309 1.00 18.96 70 ASP B CA 1
ATOM 1086 C C . ASP B 1 70 ? 66.877 111.629 6.880 1.00 28.97 70 ASP B C 1
ATOM 1087 O O . ASP B 1 70 ? 66.508 112.471 7.707 1.00 28.12 70 ASP B O 1
ATOM 1092 N N . VAL B 1 71 ? 67.185 111.934 5.592 1.00 29.08 71 VAL B N 1
ATOM 1093 C CA . VAL B 1 71 ? 67.215 113.309 5.078 1.00 30.62 71 VAL B CA 1
ATOM 1094 C C . VAL B 1 71 ? 65.842 113.938 4.818 1.00 37.93 71 VAL B C 1
ATOM 1095 O O . VAL B 1 71 ? 65.748 115.166 4.864 1.00 38.59 71 VAL B O 1
ATOM 1099 N N . GLN B 1 72 ? 64.780 113.150 4.554 1.00 35.68 72 GLN B N 1
ATOM 1100 C CA . GLN B 1 72 ? 63.444 113.739 4.353 1.00 51.93 72 GLN B CA 1
ATOM 1101 C C . GLN B 1 72 ? 62.922 114.362 5.651 1.00 81.92 72 GLN B C 1
ATOM 1102 O O . GLN B 1 72 ? 63.145 113.816 6.730 1.00 56.38 72 GLN B O 1
ATOM 1108 N N . LYS C 1 1 ? 79.636 116.454 29.062 1.00 19.88 1 LYS C N 1
ATOM 1109 C CA . LYS C 1 1 ? 78.190 116.294 29.170 1.00 19.96 1 LYS C CA 1
ATOM 1110 C C . LYS C 1 1 ? 77.722 116.031 30.594 1.00 21.76 1 LYS C C 1
ATOM 1111 O O . LYS C 1 1 ? 78.481 115.559 31.434 1.00 20.96 1 LYS C O 1
ATOM 1117 N N . LYS C 1 2 ? 76.433 116.304 30.854 1.00 17.53 2 LYS C N 1
ATOM 1118 C CA . LYS C 1 2 ? 75.876 116.124 32.187 1.00 17.35 2 LYS C CA 1
ATOM 1119 C C . LYS C 1 2 ? 74.412 115.693 32.120 1.00 16.99 2 LYS C C 1
ATOM 1120 O O . LYS C 1 2 ? 73.783 115.735 31.054 1.00 14.49 2 LYS C O 1
ATOM 1126 N N . ASN C 1 3 ? 73.880 115.345 33.276 1.00 16.37 3 ASN C N 1
ATOM 1127 C CA . ASN C 1 3 ? 72.468 114.973 33.437 1.00 16.70 3 ASN C CA 1
ATOM 1128 C C . ASN C 1 3 ? 71.832 115.961 34.376 1.00 19.52 3 ASN C C 1
ATOM 1129 O O . ASN C 1 3 ? 72.520 116.511 35.226 1.00 19.68 3 ASN C O 1
ATOM 1134 N N . GLY C 1 4 ? 70.535 116.172 34.224 1.00 16.17 4 GLY C N 1
ATOM 1135 C CA . GLY C 1 4 ? 69.795 117.088 35.086 1.00 15.45 4 GLY C CA 1
ATOM 1136 C C . GLY C 1 4 ? 68.454 117.505 34.543 1.00 17.53 4 GLY C C 1
ATOM 1137 O O . GLY C 1 4 ? 68.041 117.047 33.470 1.00 15.71 4 GLY C O 1
ATOM 1138 N N . TYR C 1 5 ? 67.756 118.329 35.329 1.00 15.70 5 TYR C N 1
ATOM 1139 C CA . TYR C 1 5 ? 66.448 118.884 34.993 1.00 13.43 5 TYR C CA 1
ATOM 1140 C C . TYR C 1 5 ? 66.665 120.171 34.208 1.00 16.40 5 TYR C C 1
ATOM 1141 O O . TYR C 1 5 ? 66.975 121.184 34.823 1.00 12.50 5 TYR C O 1
ATOM 1150 N N . PRO C 1 6 ? 66.537 120.189 32.865 1.00 14.85 6 PRO C N 1
ATOM 1151 C CA . PRO C 1 6 ? 66.795 121.428 32.135 1.00 13.95 6 PRO C CA 1
ATOM 1152 C C . PRO C 1 6 ? 65.745 122.496 32.428 1.00 21.07 6 PRO C C 1
ATOM 1153 O O . PRO C 1 6 ? 64.564 122.195 32.640 1.00 18.40 6 PRO C O 1
ATOM 1157 N N . LEU C 1 7 ? 66.194 123.742 32.420 1.00 17.79 7 LEU C N 1
ATOM 1158 C CA . LEU C 1 7 ? 65.351 124.890 32.644 1.00 17.23 7 LEU C CA 1
ATOM 1159 C C . LEU C 1 7 ? 65.002 125.509 31.326 1.00 19.86 7 LEU C C 1
ATOM 1160 O O . LEU C 1 7 ? 65.837 125.599 30.426 1.00 18.94 7 LEU C O 1
ATOM 1165 N N . ASP C 1 8 ? 63.758 125.976 31.213 1.00 15.64 8 ASP C N 1
ATOM 1166 C CA . ASP C 1 8 ? 63.304 126.638 30.005 1.00 15.63 8 ASP C CA 1
ATOM 1167 C C . ASP C 1 8 ? 63.787 128.101 29.985 1.00 18.88 8 ASP C C 1
ATOM 1168 O O . ASP C 1 8 ? 64.506 128.521 30.894 1.00 18.01 8 ASP C O 1
ATOM 1173 N N . ARG C 1 9 ? 63.427 128.861 28.946 1.00 18.57 9 ARG C N 1
ATOM 1174 C CA . ARG C 1 9 ? 63.824 130.264 28.811 1.00 18.51 9 ARG C CA 1
ATOM 1175 C C . ARG C 1 9 ? 63.404 131.150 29.981 1.00 19.76 9 ARG C C 1
ATOM 1176 O O . ARG C 1 9 ? 64.067 132.153 30.222 1.00 18.02 9 ARG C O 1
ATOM 1184 N N . ASN C 1 10 ? 62.347 130.776 30.715 1.00 16.88 10 ASN C N 1
ATOM 1185 C CA . ASN C 1 10 ? 61.859 131.462 31.901 1.00 17.80 10 ASN C CA 1
ATOM 1186 C C . ASN C 1 10 ? 62.337 130.866 33.239 1.00 22.10 10 ASN C C 1
ATOM 1187 O O . ASN C 1 10 ? 61.815 131.224 34.296 1.00 20.46 10 ASN C O 1
ATOM 1192 N N . GLY C 1 11 ? 63.336 129.977 33.193 1.00 20.37 11 GLY C N 1
ATOM 1193 C CA . GLY C 1 11 ? 63.945 129.357 34.364 1.00 18.01 11 GLY C CA 1
ATOM 1194 C C . GLY C 1 11 ? 63.092 128.328 35.078 1.00 18.82 11 GLY C C 1
ATOM 1195 O O . GLY C 1 11 ? 63.263 128.120 36.277 1.00 18.65 11 GLY C O 1
ATOM 1196 N N . LYS C 1 12 ? 62.181 127.671 34.364 1.00 17.34 12 LYS C N 1
ATOM 1197 C CA . LYS C 1 12 ? 61.308 126.644 34.967 1.00 17.03 12 LYS C CA 1
ATOM 1198 C C . LYS C 1 12 ? 61.576 125.241 34.397 1.00 18.69 12 LYS C C 1
ATOM 1199 O O . LYS C 1 12 ? 61.754 125.077 33.191 1.00 17.63 12 LYS C O 1
ATOM 1205 N N . THR C 1 13 ? 61.509 124.218 35.262 1.00 17.90 13 THR C N 1
ATOM 1206 C CA . THR C 1 13 ? 61.664 122.824 34.809 1.00 18.40 13 THR C CA 1
ATOM 1207 C C . THR C 1 13 ? 60.383 122.434 34.049 1.00 20.24 13 THR C C 1
ATOM 1208 O O . THR C 1 13 ? 59.397 123.185 34.056 1.00 18.09 13 THR C O 1
ATOM 1212 N N . THR C 1 14 ? 60.410 121.293 33.373 1.00 17.69 14 THR C N 1
ATOM 1213 C CA . THR C 1 14 ? 59.242 120.813 32.630 1.00 18.05 14 THR C CA 1
ATOM 1214 C C . THR C 1 14 ? 58.527 119.799 33.514 1.00 20.27 14 THR C C 1
ATOM 1215 O O . THR C 1 14 ? 59.098 118.772 33.852 1.00 20.59 14 THR C O 1
ATOM 1219 N N . GLU C 1 15 ? 57.300 120.099 33.878 1.00 17.71 15 GLU C N 1
ATOM 1220 C CA . GLU C 1 15 ? 56.479 119.269 34.772 1.00 17.92 15 GLU C CA 1
ATOM 1221 C C . GLU C 1 15 ? 56.013 117.997 34.034 1.00 19.08 15 GLU C C 1
ATOM 1222 O O . GLU C 1 15 ? 55.812 118.021 32.827 1.00 19.73 15 GLU C O 1
ATOM 1228 N N . CYS C 1 16 ? 55.851 116.891 34.756 1.00 15.75 16 CYS C N 1
ATOM 1229 C CA . CYS C 1 16 ? 55.324 115.676 34.134 1.00 14.48 16 CYS C CA 1
ATOM 1230 C C . CYS C 1 16 ? 54.532 114.829 35.149 1.00 18.59 16 CYS C C 1
ATOM 1231 O O . CYS C 1 16 ? 55.009 114.549 36.251 1.00 17.05 16 CYS C O 1
ATOM 1234 N N . SER C 1 17 ? 53.312 114.448 34.772 1.00 16.07 17 SER C N 1
ATOM 1235 C CA . SER C 1 17 ? 52.400 113.650 35.601 1.00 17.32 17 SER C CA 1
ATOM 1236 C C . SER C 1 17 ? 51.465 112.847 34.696 1.00 19.44 17 SER C C 1
ATOM 1237 O O . SER C 1 17 ? 51.477 113.029 33.470 1.00 19.70 17 SER C O 1
ATOM 1240 N N . GLY C 1 18 ? 50.738 111.900 35.280 1.00 18.64 18 GLY C N 1
ATOM 1241 C CA . GLY C 1 18 ? 49.836 111.040 34.519 1.00 18.11 18 GLY C CA 1
ATOM 1242 C C . GLY C 1 18 ? 50.570 110.183 33.521 1.00 20.85 18 GLY C C 1
ATOM 1243 O O . GLY C 1 18 ? 51.625 109.639 33.858 1.00 19.08 18 GLY C O 1
ATOM 1244 N N . VAL C 1 19 ? 50.083 110.095 32.260 1.00 17.38 19 VAL C N 1
ATOM 1245 C CA . VAL C 1 19 ? 50.790 109.302 31.265 1.00 19.70 19 VAL C CA 1
ATOM 1246 C C . VAL C 1 19 ? 52.215 109.846 30.975 1.00 20.34 19 VAL C C 1
ATOM 1247 O O . VAL C 1 19 ? 53.127 109.073 30.691 1.00 20.10 19 VAL C O 1
ATOM 1251 N N . ASN C 1 20 ? 52.396 111.164 31.094 1.00 17.80 20 ASN C N 1
ATOM 1252 C CA . ASN C 1 20 ? 53.692 111.803 30.855 1.00 17.78 20 ASN C CA 1
ATOM 1253 C C . ASN C 1 20 ? 54.715 111.469 31.917 1.00 21.16 20 ASN C C 1
ATOM 1254 O O . ASN C 1 20 ? 55.905 111.735 31.727 1.00 23.67 20 ASN C O 1
ATOM 1259 N N . ALA C 1 21 ? 54.267 110.994 33.057 1.00 15.72 21 ALA C N 1
ATOM 1260 C CA . ALA C 1 21 ? 55.172 110.570 34.103 1.00 15.98 21 ALA C CA 1
ATOM 1261 C C . ALA C 1 21 ? 55.510 109.100 33.942 1.00 20.36 21 ALA C C 1
ATOM 1262 O O . ALA C 1 21 ? 56.650 108.723 34.170 1.00 21.49 21 ALA C O 1
ATOM 1264 N N . ILE C 1 22 ? 54.503 108.249 33.622 1.00 15.90 22 ILE C N 1
ATOM 1265 C CA . ILE C 1 22 ? 54.725 106.798 33.569 1.00 13.67 22 ILE C CA 1
ATOM 1266 C C . ILE C 1 22 ? 55.538 106.362 32.399 1.00 14.23 22 ILE C C 1
ATOM 1267 O O . ILE C 1 22 ? 56.363 105.439 32.522 1.00 17.46 22 ILE C O 1
ATOM 1272 N N . ALA C 1 23 ? 55.189 106.890 31.254 1.00 11.25 23 ALA C N 1
ATOM 1273 C CA . ALA C 1 23 ? 55.845 106.570 30.017 1.00 11.75 23 ALA C CA 1
ATOM 1274 C C . ALA C 1 23 ? 56.941 107.640 29.771 1.00 15.87 23 ALA C C 1
ATOM 1275 O O . ALA C 1 23 ? 56.647 108.828 29.897 1.00 18.11 23 ALA C O 1
ATOM 1277 N N . PRO C 1 24 ? 58.176 107.244 29.404 1.00 13.92 24 PRO C N 1
ATOM 1278 C CA . PRO C 1 24 ? 59.260 108.227 29.194 1.00 13.42 24 PRO C CA 1
ATOM 1279 C C . PRO C 1 24 ? 59.221 109.061 27.917 1.00 17.22 24 PRO C C 1
ATOM 1280 O O . PRO C 1 24 ? 60.011 109.999 27.791 1.00 15.33 24 PRO C O 1
ATOM 1284 N N . HIS C 1 25 ? 58.335 108.743 26.972 1.00 13.62 25 HIS C N 1
ATOM 1285 C CA . HIS C 1 25 ? 58.306 109.380 25.651 1.00 13.40 25 HIS C CA 1
ATOM 1286 C C . HIS C 1 25 ? 58.159 110.907 25.671 1.00 14.42 25 HIS C C 1
ATOM 1287 O O . HIS C 1 25 ? 58.895 111.583 24.964 1.00 14.76 25 HIS C O 1
ATOM 1294 N N . TYR C 1 26 ? 57.272 111.441 26.479 1.00 13.25 26 TYR C N 1
ATOM 1295 C CA . TYR C 1 26 ? 57.089 112.902 26.572 1.00 14.12 26 TYR C CA 1
ATOM 1296 C C . TYR C 1 26 ? 58.397 113.608 27.004 1.00 15.29 26 TYR C C 1
ATOM 1297 O O . TYR C 1 26 ? 58.836 114.542 26.340 1.00 12.91 26 TYR C O 1
ATOM 1306 N N . CYS C 1 27 ? 59.016 113.153 28.112 1.00 13.92 27 CYS C N 1
ATOM 1307 C CA . CYS C 1 27 ? 60.261 113.766 28.596 1.00 12.34 27 CYS C CA 1
ATOM 1308 C C . CYS C 1 27 ? 61.412 113.456 27.665 1.00 15.77 27 CYS C C 1
ATOM 1309 O O . CYS C 1 27 ? 62.326 114.270 27.531 1.00 14.52 27 CYS C O 1
ATOM 1312 N N . ASN C 1 28 ? 61.422 112.289 27.062 1.00 13.69 28 ASN C N 1
ATOM 1313 C CA . ASN C 1 28 ? 62.492 111.939 26.135 1.00 13.35 28 ASN C CA 1
ATOM 1314 C C . ASN C 1 28 ? 62.449 112.905 24.932 1.00 17.62 28 ASN C C 1
ATOM 1315 O O . ASN C 1 28 ? 63.503 113.408 24.500 1.00 16.17 28 ASN C O 1
ATOM 1320 N N . SER C 1 29 ? 61.246 113.194 24.436 1.00 17.10 29 SER C N 1
ATOM 1321 C CA . SER C 1 29 ? 61.041 114.123 23.305 1.00 16.60 29 SER C CA 1
ATOM 1322 C C . SER C 1 29 ? 61.450 115.546 23.686 1.00 17.44 29 SER C C 1
ATOM 1323 O O . SER C 1 29 ? 62.154 116.191 22.925 1.00 17.78 29 SER C O 1
ATOM 1326 N N . GLU C 1 30 ? 61.023 116.038 24.867 1.00 16.51 30 GLU C N 1
ATOM 1327 C CA . GLU C 1 30 ? 61.446 117.352 25.340 1.00 18.26 30 GLU C CA 1
ATOM 1328 C C . GLU C 1 30 ? 62.950 117.422 25.445 1.00 19.31 30 GLU C C 1
ATOM 1329 O O . GLU C 1 30 ? 63.545 118.367 24.955 1.00 18.95 30 GLU C O 1
ATOM 1335 N N . CYS C 1 31 ? 63.567 116.411 26.076 1.00 16.72 31 CYS C N 1
ATOM 1336 C CA . CYS C 1 31 ? 65.009 116.338 26.255 1.00 14.26 31 CYS C CA 1
ATOM 1337 C C . CYS C 1 31 ? 65.800 116.368 24.964 1.00 18.33 31 CYS C C 1
ATOM 1338 O O . CYS C 1 31 ? 66.769 117.111 24.872 1.00 14.88 31 CYS C O 1
ATOM 1341 N N . THR C 1 32 ? 65.406 115.565 24.000 1.00 18.17 32 THR C N 1
ATOM 1342 C CA . THR C 1 32 ? 66.090 115.459 22.718 1.00 19.43 32 THR C CA 1
ATOM 1343 C C . THR C 1 32 ? 65.767 116.620 21.789 1.00 25.56 32 THR C C 1
ATOM 1344 O O . THR C 1 32 ? 66.680 117.229 21.266 1.00 25.48 32 THR C O 1
ATOM 1348 N N . LYS C 1 33 ? 64.492 116.930 21.584 1.00 24.27 33 LYS C N 1
ATOM 1349 C CA . LYS C 1 33 ? 64.101 117.955 20.611 1.00 24.86 33 LYS C CA 1
ATOM 1350 C C . LYS C 1 33 ? 64.321 119.390 21.054 1.00 26.53 33 LYS C C 1
ATOM 1351 O O . LYS C 1 33 ? 64.717 120.217 20.241 1.00 27.48 33 LYS C O 1
ATOM 1357 N N . VAL C 1 34 ? 64.037 119.701 22.320 1.00 21.74 34 VAL C N 1
ATOM 1358 C CA . VAL C 1 34 ? 64.169 121.044 22.845 1.00 21.77 34 VAL C CA 1
ATOM 1359 C C . VAL C 1 34 ? 65.551 121.296 23.449 1.00 26.89 34 VAL C C 1
ATOM 1360 O O . VAL C 1 34 ? 66.108 122.370 23.232 1.00 26.62 34 VAL C O 1
ATOM 1364 N N . TYR C 1 35 ? 66.105 120.333 24.218 1.00 20.83 35 TYR C N 1
ATOM 1365 C CA . TYR C 1 35 ? 67.375 120.517 24.917 1.00 20.20 35 TYR C CA 1
ATOM 1366 C C . TYR C 1 35 ? 68.578 119.843 24.322 1.00 23.41 35 TYR C C 1
ATOM 1367 O O . TYR C 1 35 ? 69.674 119.945 24.897 1.00 21.33 35 TYR C O 1
ATOM 1376 N N . TYR C 1 36 ? 68.429 119.207 23.163 1.00 20.93 36 TYR C N 1
ATOM 1377 C CA . TYR C 1 36 ? 69.551 118.586 22.454 1.00 21.64 36 TYR C CA 1
ATOM 1378 C C . TYR C 1 36 ? 70.294 117.532 23.274 1.00 23.54 36 TYR C C 1
ATOM 1379 O O . TYR C 1 36 ? 71.431 117.246 22.975 1.00 20.58 36 TYR C O 1
ATOM 1388 N N . ALA C 1 37 ? 69.616 116.883 24.246 1.00 20.34 37 ALA C N 1
ATOM 1389 C CA . ALA C 1 37 ? 70.211 115.843 25.070 1.00 19.15 37 ALA C CA 1
ATOM 1390 C C . ALA C 1 37 ? 70.117 114.492 24.351 1.00 20.51 37 ALA C C 1
ATOM 1391 O O . ALA C 1 37 ? 69.498 114.412 23.297 1.00 20.66 37 ALA C O 1
ATOM 1393 N N . GLU C 1 38 ? 70.716 113.439 24.924 1.00 17.75 38 GLU C N 1
ATOM 1394 C CA . GLU C 1 38 ? 70.692 112.104 24.335 1.00 17.58 38 GLU C CA 1
ATOM 1395 C C . GLU C 1 38 ? 69.353 111.433 24.584 1.00 20.28 38 GLU C C 1
ATOM 1396 O O . GLU C 1 38 ? 68.831 110.767 23.703 1.00 18.23 38 GLU C O 1
ATOM 1402 N N . SER C 1 39 ? 68.802 111.583 25.799 1.00 16.33 39 SER C N 1
ATOM 1403 C CA . SER C 1 39 ? 67.543 110.940 26.160 1.00 15.79 39 SER C CA 1
ATOM 1404 C C . SER C 1 39 ? 66.991 111.591 27.423 1.00 16.36 39 SER C C 1
ATOM 1405 O O . SER C 1 39 ? 67.626 112.455 28.001 1.00 14.07 39 SER C O 1
ATOM 1408 N N . GLY C 1 40 ? 65.849 111.130 27.858 1.00 13.11 40 GLY C N 1
ATOM 1409 C CA . GLY C 1 40 ? 65.298 111.622 29.119 1.00 13.82 40 GLY C CA 1
ATOM 1410 C C . GLY C 1 40 ? 64.054 110.908 29.557 1.00 16.64 40 GLY C C 1
ATOM 1411 O O . GLY C 1 40 ? 63.519 110.084 28.823 1.00 15.68 40 GLY C O 1
ATOM 1412 N N . TYR C 1 41 ? 63.594 111.205 30.795 1.00 13.67 41 TYR C N 1
ATOM 1413 C CA . TYR C 1 41 ? 62.396 110.595 31.344 1.00 11.70 41 TYR C CA 1
ATOM 1414 C C . TYR C 1 41 ? 61.822 111.459 32.460 1.00 13.54 41 TYR C C 1
ATOM 1415 O O . TYR C 1 41 ? 62.371 112.525 32.762 1.00 9.62 41 TYR C O 1
ATOM 1424 N N . CYS C 1 42 ? 60.697 111.033 33.038 1.00 11.11 42 CYS C N 1
ATOM 1425 C CA . CYS C 1 42 ? 60.108 111.783 34.143 1.00 11.36 42 CYS C CA 1
ATOM 1426 C C . CYS C 1 42 ? 60.696 111.326 35.475 1.00 15.35 42 CYS C C 1
ATOM 1427 O O . CYS C 1 42 ? 60.375 110.232 35.931 1.00 16.68 42 CYS C O 1
ATOM 1430 N N . CYS C 1 43 ? 61.545 112.152 36.121 1.00 12.70 43 CYS C N 1
ATOM 1431 C CA . CYS C 1 43 ? 62.103 111.797 37.397 1.00 12.60 43 CYS C CA 1
ATOM 1432 C C . CYS C 1 43 ? 61.557 112.696 38.477 1.00 15.96 43 CYS C C 1
ATOM 1433 O O . CYS C 1 43 ? 61.852 113.887 38.495 1.00 15.22 43 CYS C O 1
ATOM 1436 N N . TRP C 1 44 ? 60.770 112.121 39.353 1.00 16.55 44 TRP C N 1
ATOM 1437 C CA A TRP C 1 44 ? 60.203 112.817 40.490 0.50 18.27 44 TRP C CA 1
ATOM 1438 C CA B TRP C 1 44 ? 60.155 112.786 40.468 0.50 15.00 44 TRP C CA 1
ATOM 1439 C C . TRP C 1 44 ? 59.350 114.025 40.078 1.00 20.31 44 TRP C C 1
ATOM 1440 O O . TRP C 1 44 ? 59.492 115.091 40.650 1.00 18.42 44 TRP C O 1
ATOM 1461 N N . GLY C 1 45 ? 58.497 113.857 39.071 1.00 16.53 45 GLY C N 1
ATOM 1462 C CA . GLY C 1 45 ? 57.593 114.924 38.640 1.00 15.73 45 GLY C CA 1
ATOM 1463 C C . GLY C 1 45 ? 58.111 115.981 37.703 1.00 17.99 45 GLY C C 1
ATOM 1464 O O . GLY C 1 45 ? 57.342 116.884 37.353 1.00 17.19 45 GLY C O 1
ATOM 1465 N N . ALA C 1 46 ? 59.392 115.881 37.279 1.00 13.83 46 ALA C N 1
ATOM 1466 C CA . ALA C 1 46 ? 59.937 116.757 36.243 1.00 12.78 46 ALA C CA 1
ATOM 1467 C C . ALA C 1 46 ? 60.831 116.051 35.247 1.00 12.27 46 ALA C C 1
ATOM 1468 O O . ALA C 1 46 ? 61.413 115.021 35.554 1.00 13.90 46 ALA C O 1
ATOM 1470 N N . CYS C 1 47 ? 60.894 116.567 34.017 1.00 12.10 47 CYS C N 1
ATOM 1471 C CA . CYS C 1 47 ? 61.735 115.960 32.974 1.00 12.48 47 CYS C CA 1
ATOM 1472 C C . CYS C 1 47 ? 63.217 116.081 33.306 1.00 14.14 47 CYS C C 1
ATOM 1473 O O . CYS C 1 47 ? 63.732 117.190 33.500 1.00 13.41 47 CYS C O 1
ATOM 1476 N N . TYR C 1 48 ? 63.876 114.940 33.346 1.00 12.03 48 TYR C N 1
ATOM 1477 C CA . TYR C 1 48 ? 65.279 114.765 33.656 1.00 12.82 48 TYR C CA 1
ATOM 1478 C C . TYR C 1 48 ? 65.970 114.208 32.393 1.00 14.78 48 TYR C C 1
ATOM 1479 O O . TYR C 1 48 ? 65.552 113.189 31.868 1.00 12.40 48 TYR C O 1
ATOM 1488 N N . CYS C 1 49 ? 67.014 114.896 31.920 1.00 11.90 49 CYS C N 1
ATOM 1489 C CA . CYS C 1 49 ? 67.717 114.530 30.684 1.00 12.56 49 CYS C CA 1
ATOM 1490 C C . CYS C 1 49 ? 69.087 113.925 30.950 1.00 16.94 49 CYS C C 1
ATOM 1491 O O . CYS C 1 49 ? 69.771 114.324 31.905 1.00 15.47 49 CYS C O 1
ATOM 1494 N N . PHE C 1 50 ? 69.528 113.067 30.020 1.00 14.85 50 PHE C N 1
ATOM 1495 C CA . PHE C 1 50 ? 70.859 112.490 30.023 1.00 15.03 50 PHE C CA 1
ATOM 1496 C C . PHE C 1 50 ? 71.650 113.060 28.860 1.00 16.84 50 PHE C C 1
ATOM 1497 O O . PHE C 1 50 ? 71.179 113.066 27.721 1.00 18.42 50 PHE C O 1
ATOM 1505 N N . GLY C 1 51 ? 72.856 113.478 29.139 1.00 15.25 51 GLY C N 1
ATOM 1506 C CA . GLY C 1 51 ? 73.754 113.949 28.086 1.00 14.73 51 GLY C CA 1
ATOM 1507 C C . GLY C 1 51 ? 73.477 115.341 27.573 1.00 20.48 51 GLY C C 1
ATOM 1508 O O . GLY C 1 51 ? 73.641 115.602 26.378 1.00 21.43 51 GLY C O 1
ATOM 1509 N N . LEU C 1 52 ? 73.104 116.253 28.475 1.00 14.76 52 LEU C N 1
ATOM 1510 C CA . LEU C 1 52 ? 72.945 117.670 28.149 1.00 16.12 52 LEU C CA 1
ATOM 1511 C C . LEU C 1 52 ? 74.339 118.230 27.973 1.00 20.69 52 LEU C C 1
ATOM 1512 O O . LEU C 1 52 ? 75.254 117.758 28.603 1.00 19.04 52 LEU C O 1
ATOM 1517 N N . GLU C 1 53 ? 74.497 119.205 27.100 1.00 20.16 53 GLU C N 1
ATOM 1518 C CA . GLU C 1 53 ? 75.743 119.962 26.979 1.00 18.79 53 GLU C CA 1
ATOM 1519 C C . GLU C 1 53 ? 75.979 120.634 28.350 1.00 21.97 53 GLU C C 1
ATOM 1520 O O . GLU C 1 53 ? 75.010 121.039 29.025 1.00 19.86 53 GLU C O 1
ATOM 1526 N N . ASP C 1 54 ? 77.255 120.701 28.777 1.00 20.85 54 ASP C N 1
ATOM 1527 C CA . ASP C 1 54 ? 77.715 121.242 30.071 1.00 19.35 54 ASP C CA 1
ATOM 1528 C C . ASP C 1 54 ? 77.185 122.636 30.428 1.00 19.57 54 ASP C C 1
ATOM 1529 O O . ASP C 1 54 ? 76.963 122.912 31.613 1.00 18.74 54 ASP C O 1
ATOM 1534 N N . ASP C 1 55 ? 77.013 123.513 29.451 1.00 16.95 55 ASP C N 1
ATOM 1535 C CA . ASP C 1 55 ? 76.563 124.901 29.687 1.00 16.86 55 ASP C CA 1
ATOM 1536 C C . ASP C 1 55 ? 75.043 125.080 29.884 1.00 20.08 55 ASP C C 1
ATOM 1537 O O . ASP C 1 55 ? 74.607 126.146 30.264 1.00 18.64 55 ASP C O 1
ATOM 1542 N N . LYS C 1 56 ? 74.229 124.060 29.584 1.00 18.55 56 LYS C N 1
ATOM 1543 C CA . LYS C 1 56 ? 72.769 124.181 29.656 1.00 18.07 56 LYS C CA 1
ATOM 1544 C C . LYS C 1 56 ? 72.305 124.334 31.094 1.00 17.60 56 LYS C C 1
ATOM 1545 O O . LYS C 1 56 ? 72.570 123.428 31.901 1.00 14.92 56 LYS C O 1
ATOM 1551 N N . PRO C 1 57 ? 71.614 125.442 31.455 1.00 14.28 57 PRO C N 1
ATOM 1552 C CA . PRO C 1 57 ? 71.153 125.579 32.843 1.00 12.67 57 PRO C CA 1
ATOM 1553 C C . PRO C 1 57 ? 70.221 124.441 33.276 1.00 14.72 57 PRO C C 1
ATOM 1554 O O . PRO C 1 57 ? 69.309 124.054 32.549 1.00 13.65 57 PRO C O 1
ATOM 1558 N N . ILE C 1 58 ? 70.492 123.871 34.435 1.00 11.73 58 ILE C N 1
ATOM 1559 C CA . ILE C 1 58 ? 69.694 122.803 35.006 1.00 11.93 58 ILE C CA 1
ATOM 1560 C C . ILE C 1 58 ? 69.232 123.258 36.370 1.00 16.25 58 ILE C C 1
ATOM 1561 O O . ILE C 1 58 ? 69.884 124.082 36.999 1.00 14.13 58 ILE C O 1
ATOM 1566 N N . GLY C 1 59 ? 68.114 122.725 36.814 1.00 14.44 59 GLY C N 1
ATOM 1567 C CA . GLY C 1 59 ? 67.569 123.086 38.119 1.00 15.93 59 GLY C CA 1
ATOM 1568 C C . GLY C 1 59 ? 68.421 122.593 39.278 1.00 21.16 59 GLY C C 1
ATOM 1569 O O . GLY C 1 59 ? 69.113 121.581 39.165 1.00 20.04 59 GLY C O 1
ATOM 1570 N N . PRO C 1 60 ? 68.459 123.346 40.403 1.00 22.41 60 PRO C N 1
ATOM 1571 C CA . PRO C 1 60 ? 69.260 122.910 41.559 1.00 23.31 60 PRO C CA 1
ATOM 1572 C C . PRO C 1 60 ? 68.820 121.540 42.072 1.00 23.29 60 PRO C C 1
ATOM 1573 O O . PRO C 1 60 ? 67.646 121.215 42.028 1.00 21.48 60 PRO C O 1
ATOM 1577 N N . MET C 1 61 ? 69.768 120.715 42.494 1.00 21.75 61 MET C N 1
ATOM 1578 C CA . MET C 1 61 ? 69.425 119.405 43.009 1.00 21.41 61 MET C CA 1
ATOM 1579 C C . MET C 1 61 ? 70.497 118.869 43.944 1.00 24.69 61 MET C C 1
ATOM 1580 O O . MET C 1 61 ? 71.680 119.115 43.757 1.00 25.08 61 MET C O 1
ATOM 1585 N N . LYS C 1 62 ? 70.067 118.120 44.946 1.00 20.69 62 LYS C N 1
ATOM 1586 C CA . LYS C 1 62 ? 70.982 117.472 45.878 1.00 19.18 62 LYS C CA 1
ATOM 1587 C C . LYS C 1 62 ? 71.692 116.324 45.177 1.00 23.37 62 LYS C C 1
ATOM 1588 O O . LYS C 1 62 ? 71.181 115.762 44.205 1.00 22.30 62 LYS C O 1
ATOM 1594 N N . ASP C 1 63 ? 72.823 115.903 45.747 1.00 20.28 63 ASP C N 1
ATOM 1595 C CA . ASP C 1 63 ? 73.563 114.763 45.250 1.00 19.78 63 ASP C CA 1
ATOM 1596 C C . ASP C 1 63 ? 72.685 113.504 45.278 1.00 22.05 63 ASP C C 1
ATOM 1597 O O . ASP C 1 63 ? 72.738 112.741 44.330 1.00 20.09 63 ASP C O 1
ATOM 1602 N N . ILE C 1 64 ? 71.872 113.298 46.351 1.00 18.47 64 ILE C N 1
ATOM 1603 C CA . ILE C 1 64 ? 70.954 112.133 46.436 1.00 18.64 64 ILE C CA 1
ATOM 1604 C C . ILE C 1 64 ? 69.901 112.154 45.295 1.00 20.50 64 ILE C C 1
ATOM 1605 O O . ILE C 1 64 ? 69.538 111.105 44.804 1.00 18.85 64 ILE C O 1
ATOM 1610 N N . THR C 1 65 ? 69.433 113.330 44.887 1.00 19.36 65 THR C N 1
ATOM 1611 C CA . THR C 1 65 ? 68.502 113.461 43.757 1.00 18.72 65 THR C CA 1
ATOM 1612 C C . THR C 1 65 ? 69.164 113.043 42.442 1.00 19.39 65 THR C C 1
ATOM 1613 O O . THR C 1 65 ? 68.580 112.282 41.677 1.00 16.17 65 THR C O 1
ATOM 1617 N N . LYS C 1 66 ? 70.367 113.534 42.169 1.00 15.92 66 LYS C N 1
ATOM 1618 C CA . LYS C 1 66 ? 71.104 113.142 40.957 1.00 14.03 66 LYS C CA 1
ATOM 1619 C C . LYS C 1 66 ? 71.331 111.631 40.925 1.00 19.57 66 LYS C C 1
ATOM 1620 O O . LYS C 1 66 ? 71.126 110.991 39.899 1.00 18.52 66 LYS C O 1
ATOM 1626 N N . LYS C 1 67 ? 71.769 111.048 42.048 1.00 18.89 67 LYS C N 1
ATOM 1627 C CA . LYS C 1 67 ? 71.974 109.605 42.107 1.00 17.95 67 LYS C CA 1
ATOM 1628 C C . LYS C 1 67 ? 70.670 108.829 41.864 1.00 19.12 67 LYS C C 1
ATOM 1629 O O . LYS C 1 67 ? 70.681 107.838 41.155 1.00 20.25 67 LYS C O 1
ATOM 1635 N N . TYR C 1 68 ? 69.571 109.286 42.439 1.00 16.18 68 TYR C N 1
ATOM 1636 C CA . TYR C 1 68 ? 68.260 108.654 42.276 1.00 15.05 68 TYR C CA 1
ATOM 1637 C C . TYR C 1 68 ? 67.820 108.720 40.816 1.00 19.76 68 TYR C C 1
ATOM 1638 O O . TYR C 1 68 ? 67.354 107.738 40.250 1.00 19.32 68 TYR C O 1
ATOM 1647 N N . CYS C 1 69 ? 67.901 109.879 40.249 1.00 17.79 69 CYS C N 1
ATOM 1648 C CA . CYS C 1 69 ? 67.500 110.126 38.877 1.00 15.20 69 CYS C CA 1
ATOM 1649 C C . CYS C 1 69 ? 68.380 109.371 37.924 1.00 19.21 69 CYS C C 1
ATOM 1650 O O . CYS C 1 69 ? 67.913 108.946 36.880 1.00 19.21 69 CYS C O 1
ATOM 1653 N N . ASP C 1 70 ? 69.651 109.202 38.259 1.00 18.49 70 ASP C N 1
ATOM 1654 C CA . ASP C 1 70 ? 70.586 108.492 37.382 1.00 18.90 70 ASP C CA 1
ATOM 1655 C C . ASP C 1 70 ? 70.351 106.988 37.411 1.00 26.77 70 ASP C C 1
ATOM 1656 O O . ASP C 1 70 ? 70.570 106.324 36.403 1.00 27.85 70 ASP C O 1
ATOM 1661 N N . VAL C 1 71 ? 69.933 106.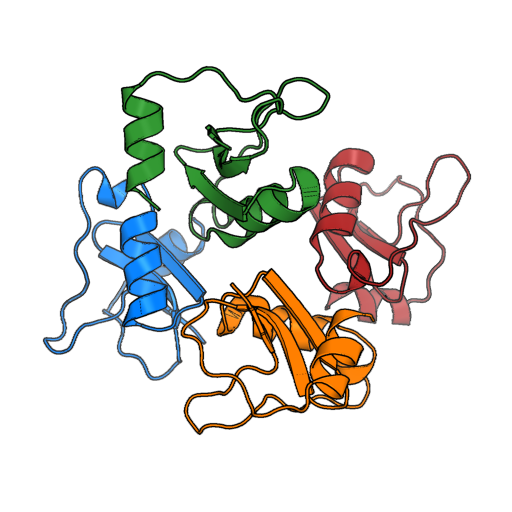452 38.555 1.00 26.51 71 VAL C N 1
ATOM 1662 C CA . VAL C 1 71 ? 69.719 105.013 38.729 1.00 26.80 71 VAL C CA 1
ATOM 1663 C C . VAL C 1 71 ? 68.330 104.517 38.291 1.00 32.02 71 VAL C C 1
ATOM 1664 O O . VAL C 1 71 ? 68.202 103.352 37.912 1.00 32.83 71 VAL C O 1
ATOM 1668 N N . GLN C 1 72 ? 67.290 105.376 38.383 1.00 28.89 72 GLN C N 1
ATOM 1669 C CA . GLN C 1 72 ? 65.906 104.977 38.051 1.00 30.26 72 GLN C CA 1
ATOM 1670 C C . GLN C 1 72 ? 65.622 104.780 36.581 1.00 35.13 72 GLN C C 1
ATOM 1671 O O . GLN C 1 72 ? 64.629 104.123 36.250 1.00 34.43 72 GLN C O 1
ATOM 1677 N N . ILE C 1 73 ? 66.523 105.268 35.693 1.00 31.94 73 ILE C N 1
ATOM 1678 C CA . ILE C 1 73 ? 66.382 105.047 34.253 1.00 40.92 73 ILE C CA 1
ATOM 1679 C C . ILE C 1 73 ? 66.677 103.567 33.945 1.00 76.83 73 ILE C C 1
ATOM 1680 O O . ILE C 1 73 ? 67.511 102.956 34.618 1.00 43.34 73 ILE C O 1
ATOM 1685 N N . LYS D 1 1 ? 34.293 124.961 23.899 1.00 25.28 1 LYS D N 1
ATOM 1686 C CA . LYS D 1 1 ? 35.619 124.795 23.314 1.00 24.04 1 LYS D CA 1
ATOM 1687 C C . LYS D 1 1 ? 35.516 124.296 21.881 1.00 25.49 1 LYS D C 1
ATOM 1688 O O . LYS D 1 1 ? 34.486 123.747 21.460 1.00 24.96 1 LYS D O 1
ATOM 1694 N N . LYS D 1 2 ? 36.616 124.455 21.125 1.00 19.00 2 LYS D N 1
ATOM 1695 C CA . LYS D 1 2 ? 36.631 124.025 19.728 1.00 16.54 2 LYS D CA 1
ATOM 1696 C C . LYS D 1 2 ? 38.017 123.564 19.304 1.00 18.34 2 LYS D C 1
ATOM 1697 O O . LYS D 1 2 ? 39.003 123.770 20.010 1.00 18.80 2 LYS D O 1
ATOM 1703 N N . ASN D 1 3 ? 38.084 123.001 18.113 1.00 14.22 3 ASN D N 1
ATOM 1704 C CA . ASN D 1 3 ? 39.307 122.521 17.513 1.00 14.22 3 ASN D CA 1
ATOM 1705 C C . ASN D 1 3 ? 39.496 123.275 16.240 1.00 19.04 3 ASN D C 1
ATOM 1706 O O . ASN D 1 3 ? 38.511 123.703 15.647 1.00 16.09 3 ASN D O 1
ATOM 1711 N N . GLY D 1 4 ? 40.748 123.447 15.837 1.00 16.72 4 GLY D N 1
ATOM 1712 C CA . GLY D 1 4 ? 41.072 124.171 14.627 1.00 16.68 4 GLY D CA 1
ATOM 1713 C C . GLY D 1 4 ? 42.505 124.625 14.521 1.00 18.77 4 GLY D C 1
ATOM 1714 O O . GLY D 1 4 ? 43.323 124.356 15.394 1.00 19.55 4 GLY D O 1
ATOM 1715 N N . TYR D 1 5 ? 42.809 125.269 13.405 1.00 15.17 5 TYR D N 1
ATOM 1716 C CA . TYR D 1 5 ? 44.133 125.821 13.113 1.00 14.69 5 TYR D CA 1
ATOM 1717 C C . TYR D 1 5 ? 44.200 127.233 13.696 1.00 20.45 5 TYR D C 1
ATOM 1718 O O . TYR D 1 5 ? 43.647 128.148 13.084 1.00 18.51 5 TYR D O 1
ATOM 1727 N N . PRO D 1 6 ? 44.848 127.471 14.854 1.00 18.12 6 PRO D N 1
ATOM 1728 C CA . PRO D 1 6 ? 44.863 128.832 15.409 1.00 17.49 6 PRO D CA 1
ATOM 1729 C C . PRO D 1 6 ? 45.664 129.780 14.555 1.00 20.95 6 PRO D C 1
ATOM 1730 O O . PRO D 1 6 ? 46.658 129.392 13.939 1.00 20.16 6 PRO D O 1
ATOM 1734 N N . LEU D 1 7 ? 45.204 131.045 14.524 1.00 18.31 7 LEU D N 1
ATOM 1735 C CA . LEU D 1 7 ? 45.866 132.094 13.774 1.00 17.74 7 LEU D CA 1
ATOM 1736 C C . LEU D 1 7 ? 46.691 132.917 14.716 1.00 21.85 7 LEU D C 1
ATOM 1737 O O . LEU D 1 7 ? 46.286 133.195 15.851 1.00 20.99 7 LEU D O 1
ATOM 1742 N N . ASP D 1 8 ? 47.850 133.348 14.231 1.00 20.60 8 ASP D N 1
ATOM 1743 C CA . ASP D 1 8 ? 48.737 134.196 15.017 1.00 19.86 8 ASP D CA 1
ATOM 1744 C C . ASP D 1 8 ? 48.271 135.670 14.902 1.00 21.43 8 ASP D C 1
ATOM 1745 O O . ASP D 1 8 ? 47.270 135.955 14.253 1.00 18.85 8 ASP D O 1
ATOM 1750 N N . ARG D 1 9 ? 49.011 136.599 15.501 1.00 20.24 9 ARG D N 1
ATOM 1751 C CA . ARG D 1 9 ? 48.695 138.041 15.465 1.00 20.20 9 ARG D CA 1
ATOM 1752 C C . ARG D 1 9 ? 48.597 138.625 14.050 1.00 22.49 9 ARG D C 1
ATOM 1753 O O . ARG D 1 9 ? 47.878 139.601 13.865 1.00 20.25 9 ARG D O 1
ATOM 1761 N N . ASN D 1 10 ? 49.273 138.016 13.058 1.00 19.46 10 ASN D N 1
ATOM 1762 C CA . ASN D 1 10 ? 49.244 138.421 11.661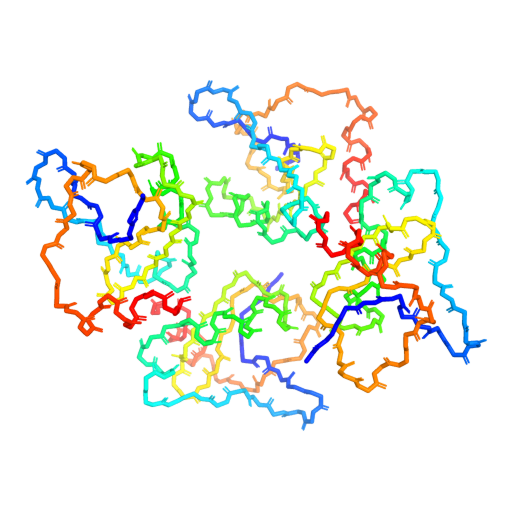 1.00 19.74 10 ASN D CA 1
ATOM 1763 C C . ASN D 1 10 ? 48.271 137.626 10.798 1.00 22.60 10 ASN D C 1
ATOM 1764 O O . ASN D 1 10 ? 48.288 137.782 9.574 1.00 23.58 10 ASN D O 1
ATOM 1769 N N . GLY D 1 11 ? 47.396 136.835 11.425 1.00 17.82 11 GLY D N 1
ATOM 1770 C CA . GLY D 1 11 ? 46.365 136.069 10.748 1.00 17.38 11 GLY D CA 1
ATOM 1771 C C . GLY D 1 11 ? 46.866 134.873 9.980 1.00 23.00 11 GLY D C 1
ATOM 1772 O O . GLY D 1 11 ? 46.210 134.442 9.036 1.00 23.49 11 GLY D O 1
ATOM 1773 N N . LYS D 1 12 ? 48.004 134.306 10.385 1.00 19.18 12 LYS D N 1
ATOM 1774 C CA . LYS D 1 12 ? 48.592 133.155 9.693 1.00 19.24 12 LYS D CA 1
ATOM 1775 C C . LYS D 1 12 ? 48.565 131.930 10.595 1.00 23.69 12 LYS D C 1
ATOM 1776 O O . LYS D 1 12 ? 48.731 132.035 11.815 1.00 25.72 12 LYS D O 1
ATOM 1780 N N . THR D 1 13 ? 48.379 130.769 9.985 1.00 20.01 13 THR D N 1
ATOM 1781 C CA . THR D 1 13 ? 48.442 129.500 10.707 1.00 21.52 13 THR D CA 1
ATOM 1782 C C . THR D 1 13 ? 49.937 129.172 10.940 1.00 25.88 13 THR D C 1
ATOM 1783 O O . THR D 1 13 ? 50.811 129.848 10.396 1.00 23.61 13 THR D O 1
ATOM 1787 N N . THR D 1 14 ? 50.217 128.174 11.770 1.00 23.42 14 THR D N 1
ATOM 1788 C CA . THR D 1 14 ? 51.589 127.776 12.056 1.00 24.01 14 THR D CA 1
ATOM 1789 C C . THR D 1 14 ? 51.900 126.597 11.129 1.00 26.27 14 THR D C 1
ATOM 1790 O O . THR D 1 14 ? 51.272 125.545 11.229 1.00 22.98 14 THR D O 1
ATOM 1794 N N . GLU D 1 15 ? 52.861 126.782 10.241 1.00 22.43 15 GLU D N 1
ATOM 1795 C CA . GLU D 1 15 ? 53.288 125.768 9.276 1.00 22.35 15 GLU D CA 1
ATOM 1796 C C . GLU D 1 15 ? 54.062 124.642 9.989 1.00 22.57 15 GLU D C 1
ATOM 1797 O O . GLU D 1 15 ? 54.758 124.900 10.979 1.00 22.91 15 GLU D O 1
ATOM 1803 N N . CYS D 1 16 ? 53.952 123.411 9.487 1.00 20.09 16 CYS D N 1
ATOM 1804 C CA . CYS D 1 16 ? 54.712 122.303 10.044 1.00 18.64 16 CYS D CA 1
ATOM 1805 C C . CYS D 1 16 ? 55.056 121.266 8.986 1.00 22.50 16 CYS D C 1
ATOM 1806 O O . CYS D 1 16 ? 54.193 120.822 8.249 1.00 21.68 16 CYS D O 1
ATOM 1809 N N . SER D 1 17 ? 56.348 120.896 8.900 1.00 24.04 17 SER D N 1
ATOM 1810 C CA . SER D 1 17 ? 56.834 119.897 7.936 1.00 23.78 17 SER D CA 1
ATOM 1811 C C . SER D 1 17 ? 58.084 119.243 8.517 1.00 26.74 17 SER D C 1
ATOM 1812 O O . SER D 1 17 ? 58.644 119.744 9.484 1.00 25.15 17 SER D O 1
ATOM 1815 N N . GLY D 1 18 ? 58.486 118.119 7.939 1.00 24.32 18 GLY D N 1
ATOM 1816 C CA . GLY D 1 18 ? 59.653 117.372 8.389 1.00 23.91 18 GLY D CA 1
ATOM 1817 C C . GLY D 1 18 ? 59.574 116.942 9.838 1.00 26.63 18 GLY D C 1
ATOM 1818 O O . GLY D 1 18 ? 58.544 116.432 10.270 1.00 22.96 18 GLY D O 1
ATOM 1819 N N . VAL D 1 19 ? 60.620 117.205 10.625 1.00 26.31 19 VAL D N 1
ATOM 1820 C CA . VAL D 1 19 ? 60.631 116.833 12.037 1.00 28.54 19 VAL D CA 1
ATOM 1821 C C . VAL D 1 19 ? 59.491 117.525 12.816 1.00 31.20 19 VAL D C 1
ATOM 1822 O O . VAL D 1 19 ? 58.995 116.943 13.777 1.00 32.59 19 VAL D O 1
ATOM 1826 N N . ASN D 1 20 ? 58.968 118.684 12.330 1.00 23.94 20 ASN D N 1
ATOM 1827 C CA . ASN D 1 20 ? 57.822 119.347 12.995 1.00 21.06 20 ASN D CA 1
ATOM 1828 C C . ASN D 1 20 ? 56.466 118.780 12.605 1.00 23.11 20 ASN D C 1
ATOM 1829 O O . ASN D 1 20 ? 55.471 119.144 13.219 1.00 23.60 20 ASN D O 1
ATOM 1834 N N . ALA D 1 21 ? 56.408 117.890 11.605 1.00 19.10 21 ALA D N 1
ATOM 1835 C CA . ALA D 1 21 ? 55.182 117.281 11.139 1.00 17.95 21 ALA D CA 1
ATOM 1836 C C . ALA D 1 21 ? 54.986 115.827 11.558 1.00 21.57 21 ALA D C 1
ATOM 1837 O O . ALA D 1 21 ? 53.842 115.411 11.887 1.00 19.03 21 ALA D O 1
ATOM 1839 N N . ILE D 1 22 ? 56.077 115.030 11.533 1.00 16.03 22 ILE D N 1
ATOM 1840 C CA . ILE D 1 22 ? 55.928 113.607 11.757 1.00 14.74 22 ILE D CA 1
ATOM 1841 C C . ILE D 1 22 ? 55.485 113.287 13.150 1.00 15.37 22 ILE D C 1
ATOM 1842 O O . ILE D 1 22 ? 54.592 112.453 13.316 1.00 15.41 22 ILE D O 1
ATOM 1847 N N . ALA D 1 23 ? 56.098 113.931 14.126 1.00 13.61 23 ALA D N 1
ATOM 1848 C CA . ALA D 1 23 ? 55.762 113.756 15.510 1.00 14.97 23 ALA D CA 1
ATOM 1849 C C . ALA D 1 23 ? 54.971 114.990 15.948 1.00 21.04 23 ALA D C 1
ATOM 1850 O O . ALA D 1 23 ? 55.242 116.132 15.556 1.00 20.96 23 ALA D O 1
ATOM 1852 N N . PRO D 1 24 ? 54.084 114.777 16.890 1.00 16.98 24 PRO D N 1
ATOM 1853 C CA . PRO D 1 24 ? 53.235 115.869 17.325 1.00 18.16 24 PRO D CA 1
ATOM 1854 C C . PRO D 1 24 ? 53.821 116.916 18.273 1.00 20.52 24 PRO D C 1
ATOM 1855 O O . PRO D 1 24 ? 53.167 117.934 18.514 1.00 16.11 24 PRO D O 1
ATOM 1859 N N . HIS D 1 25 ? 55.026 116.660 18.799 1.00 16.81 25 HIS D N 1
ATOM 1860 C CA . HIS D 1 25 ? 55.691 117.513 19.767 1.00 17.70 25 HIS D CA 1
ATOM 1861 C C . HIS D 1 25 ? 55.603 119.015 19.508 1.00 19.78 25 HIS D C 1
ATOM 1862 O O . HIS D 1 25 ? 55.087 119.741 20.362 1.00 18.12 25 HIS D O 1
ATOM 1869 N N . TYR D 1 26 ? 56.125 119.465 18.344 1.00 17.03 26 TYR D N 1
ATOM 1870 C CA . TYR D 1 26 ? 56.208 120.871 17.951 1.00 18.18 26 TYR D CA 1
ATOM 1871 C C . TYR D 1 26 ? 54.822 121.571 17.979 1.00 22.70 26 TYR D C 1
ATOM 1872 O O . TYR D 1 26 ? 54.669 122.625 18.598 1.00 20.36 26 TYR D O 1
ATOM 1881 N N . CYS D 1 27 ? 53.820 120.949 17.325 1.00 18.40 27 CYS D N 1
ATOM 1882 C CA . CYS D 1 27 ? 52.471 121.527 17.287 1.00 15.81 27 CYS D CA 1
ATOM 1883 C C . CYS D 1 27 ? 51.792 121.427 18.619 1.00 16.29 27 CYS D C 1
ATOM 1884 O O . CYS D 1 27 ? 50.998 122.291 18.955 1.00 17.16 27 CYS D O 1
ATOM 1887 N N . ASN D 1 28 ? 52.040 120.373 19.353 1.00 15.79 28 ASN D N 1
ATOM 1888 C CA . ASN D 1 28 ? 51.448 120.215 20.685 1.00 15.54 28 ASN D CA 1
ATOM 1889 C C . ASN D 1 28 ? 51.945 121.346 21.613 1.00 18.20 28 ASN D C 1
ATOM 1890 O O . ASN D 1 28 ? 51.153 121.943 22.353 1.00 17.84 28 ASN D O 1
ATOM 1895 N N . SER D 1 29 ? 53.235 121.674 21.526 1.00 17.78 29 SER D N 1
ATOM 1896 C CA . SER D 1 29 ? 53.831 122.754 22.321 1.00 18.90 29 SER D CA 1
ATOM 1897 C C . SER D 1 29 ? 53.265 124.122 21.917 1.00 23.09 29 SER D C 1
ATOM 1898 O O . SER D 1 29 ? 52.899 124.913 22.795 1.00 20.10 29 SER D O 1
ATOM 1901 N N . GLU D 1 30 ? 53.186 124.399 20.606 1.00 21.55 30 GLU D N 1
ATOM 1902 C CA . GLU D 1 30 ? 52.578 125.634 20.137 1.00 22.65 30 GLU D CA 1
ATOM 1903 C C . GLU D 1 30 ? 51.145 125.747 20.631 1.00 23.18 30 GLU D C 1
ATOM 1904 O O . GLU D 1 30 ? 50.775 126.774 21.186 1.00 22.66 30 GLU D O 1
ATOM 1910 N N . CYS D 1 31 ? 50.352 124.677 20.443 1.00 19.27 31 CYS D N 1
ATOM 1911 C CA . CYS D 1 31 ? 48.956 124.641 20.859 1.00 17.05 31 CYS D CA 1
ATOM 1912 C C . CYS D 1 31 ? 48.742 124.906 22.345 1.00 18.47 31 CYS D C 1
ATOM 1913 O O . CYS D 1 31 ? 47.879 125.682 22.698 1.00 19.86 31 CYS D O 1
ATOM 1916 N N . THR D 1 32 ? 49.498 124.231 23.187 1.00 14.18 32 THR D N 1
ATOM 1917 C CA . THR D 1 32 ? 49.367 124.361 24.635 1.00 15.03 32 THR D CA 1
ATOM 1918 C C . THR D 1 32 ? 50.000 125.634 25.180 1.00 24.73 32 THR D C 1
ATOM 1919 O O . THR D 1 32 ? 49.343 126.359 25.933 1.00 26.95 32 THR D O 1
ATOM 1923 N N . LYS D 1 33 ? 51.240 125.925 24.809 1.00 22.75 33 LYS D N 1
ATOM 1924 C CA . LYS D 1 33 ? 51.954 127.069 25.386 1.00 22.88 33 LYS D CA 1
ATOM 1925 C C . LYS D 1 33 ? 51.543 128.420 24.831 1.00 29.88 33 LYS D C 1
ATOM 1926 O O . LYS D 1 33 ? 51.420 129.373 25.591 1.00 30.82 33 LYS D O 1
ATOM 1932 N N . VAL D 1 34 ? 51.326 128.517 23.524 1.00 26.14 34 VAL D N 1
ATOM 1933 C CA . VAL D 1 34 ? 50.968 129.778 22.878 1.00 26.60 34 VAL D CA 1
ATOM 1934 C C . VAL D 1 34 ? 49.446 129.997 22.832 1.00 28.31 34 VAL D C 1
ATOM 1935 O O . VAL D 1 34 ? 49.006 131.103 23.088 1.00 27.51 34 VAL D O 1
ATOM 1939 N N . TYR D 1 35 ? 48.656 128.961 22.501 1.00 23.55 35 TYR D N 1
ATOM 1940 C CA . TYR D 1 35 ? 47.207 129.102 22.329 1.00 21.49 35 TYR D CA 1
ATOM 1941 C C . TYR D 1 35 ? 46.351 128.584 23.442 1.00 25.26 35 TYR D C 1
ATOM 1942 O O . TYR D 1 35 ? 45.129 128.655 23.325 1.00 24.52 35 TYR D O 1
ATOM 1951 N N . TYR D 1 36 ? 46.950 128.110 24.542 1.00 24.29 36 TYR D N 1
ATOM 1952 C CA . TYR D 1 36 ? 46.209 127.660 25.724 1.00 25.73 36 TYR D CA 1
ATOM 1953 C C . TYR D 1 36 ? 45.238 126.517 25.456 1.00 27.39 36 TYR D C 1
ATOM 1954 O O . TYR D 1 36 ? 44.328 126.304 26.243 1.00 24.31 36 TYR D O 1
ATOM 1963 N N . ALA D 1 37 ? 45.493 125.713 24.401 1.00 21.68 37 ALA D N 1
ATOM 1964 C CA . ALA D 1 37 ? 44.646 124.598 24.055 1.00 21.43 37 ALA D CA 1
ATOM 1965 C C . ALA D 1 37 ? 45.045 123.368 24.884 1.00 24.10 37 ALA D C 1
ATOM 1966 O O . ALA D 1 37 ? 46.045 123.404 25.620 1.00 22.39 37 ALA D O 1
ATOM 1968 N N . GLU D 1 38 ? 44.282 122.272 24.753 1.00 19.57 38 GLU D N 1
ATOM 1969 C CA . GLU D 1 38 ? 44.555 121.051 25.494 1.00 19.88 38 GLU D CA 1
ATOM 1970 C C . GLU D 1 38 ? 45.699 120.257 24.864 1.00 20.47 38 GLU D C 1
ATOM 1971 O O . GLU D 1 38 ? 46.533 119.701 25.575 1.00 20.99 38 GLU D O 1
ATOM 1977 N N . SER D 1 39 ? 45.756 120.215 23.524 1.00 14.79 39 SER D N 1
ATOM 1978 C CA . SER D 1 39 ? 46.783 119.462 22.810 1.00 13.62 39 SER D CA 1
ATOM 1979 C C . SER D 1 39 ? 46.781 119.869 21.359 1.00 14.29 39 SER D C 1
ATOM 1980 O O . SER D 1 39 ? 45.957 120.664 20.943 1.00 15.48 39 SER D O 1
ATOM 1983 N N . GLY D 1 40 ? 47.682 119.298 20.590 1.00 10.49 40 GLY D N 1
ATOM 1984 C CA . GLY D 1 40 ? 47.678 119.559 19.157 1.00 10.87 40 GLY D CA 1
ATOM 1985 C C . GLY D 1 40 ? 48.668 118.755 18.394 1.00 16.28 40 GLY D C 1
ATOM 1986 O O . GLY D 1 40 ? 49.474 118.040 18.979 1.00 15.67 40 GLY D O 1
ATOM 1987 N N . TYR D 1 41 ? 48.603 118.854 17.069 1.00 14.39 41 TYR D N 1
ATOM 1988 C CA . TYR D 1 41 ? 49.509 118.092 16.204 1.00 13.55 41 TYR D CA 1
ATOM 1989 C C . TYR D 1 41 ? 49.513 118.686 14.833 1.00 15.93 41 TYR D C 1
ATOM 1990 O O . TYR D 1 41 ? 48.790 119.642 14.589 1.00 15.59 41 TYR D O 1
ATOM 1999 N N . CYS D 1 42 ? 50.319 118.125 13.930 1.00 12.24 42 CYS D N 1
ATOM 2000 C CA . CYS D 1 42 ? 50.414 118.652 12.578 1.00 12.95 42 CYS D CA 1
ATOM 2001 C C . CYS D 1 42 ? 49.399 117.983 11.660 1.00 16.31 42 CYS D C 1
ATOM 2002 O O . CYS D 1 42 ? 49.654 116.887 11.190 1.00 16.07 42 CYS D O 1
ATOM 2005 N N . CYS D 1 43 ? 48.299 118.691 11.325 1.00 12.94 43 CYS D N 1
ATOM 2006 C CA . CYS D 1 43 ? 47.321 118.184 10.411 1.00 14.23 43 CYS D CA 1
ATOM 2007 C C . CYS D 1 43 ? 47.441 118.832 9.058 1.00 19.44 43 CYS D C 1
ATOM 2008 O O . CYS D 1 43 ? 47.248 120.052 8.936 1.00 19.86 43 CYS D O 1
ATOM 2011 N N . TRP D 1 44 ? 47.787 118.036 8.046 1.00 15.89 44 TRP D N 1
ATOM 2012 C CA . TRP D 1 44 ? 47.878 118.487 6.673 1.00 16.64 44 TRP D CA 1
ATOM 2013 C C . TRP D 1 44 ? 48.727 119.753 6.497 1.00 20.20 44 TRP D C 1
ATOM 2014 O O . TRP D 1 44 ? 48.356 120.677 5.761 1.00 20.73 44 TRP D O 1
ATOM 2025 N N . GLY D 1 45 ? 49.879 119.764 7.152 1.00 13.71 45 GLY D N 1
ATOM 2026 C CA . GLY D 1 45 ? 50.872 120.833 7.012 1.00 15.27 45 GLY D CA 1
ATOM 2027 C C . GLY D 1 45 ? 50.766 122.081 7.855 1.00 19.54 45 GLY D C 1
ATOM 2028 O O . GLY D 1 45 ? 51.585 122.979 7.680 1.00 17.95 45 GLY D O 1
ATOM 2029 N N . ALA D 1 46 ? 49.831 122.136 8.821 1.00 14.69 46 ALA D N 1
ATOM 2030 C CA . ALA D 1 46 ? 49.724 123.264 9.731 1.00 12.81 46 ALA D CA 1
ATOM 2031 C C . ALA D 1 46 ? 49.334 122.736 11.132 1.00 15.96 46 ALA D C 1
ATOM 2032 O O . ALA D 1 46 ? 48.750 121.648 11.230 1.00 17.88 46 ALA D O 1
ATOM 2034 N N . CYS D 1 47 ? 49.672 123.446 12.195 1.00 12.63 47 CYS D N 1
ATOM 2035 C CA . CYS D 1 47 ? 49.318 123.050 13.573 1.00 14.46 47 CYS D CA 1
ATOM 2036 C C . CYS D 1 47 ? 47.827 123.186 13.845 1.00 16.65 47 CYS D C 1
ATOM 2037 O O . CYS D 1 47 ? 47.249 124.274 13.677 1.00 15.64 47 CYS D O 1
ATOM 2040 N N . TYR D 1 48 ? 47.228 122.080 14.252 1.00 12.11 48 TYR D N 1
ATOM 2041 C CA . TYR D 1 48 ? 45.819 121.921 14.548 1.00 13.62 48 TYR D CA 1
ATOM 2042 C C . TYR D 1 48 ? 45.702 121.629 16.056 1.00 15.84 48 TYR D C 1
ATOM 2043 O O . TYR D 1 48 ? 46.324 120.688 16.536 1.00 16.84 48 TYR D O 1
ATOM 2052 N N . CYS D 1 49 ? 44.917 122.425 16.766 1.00 13.14 49 CYS D N 1
ATOM 2053 C CA . CYS D 1 49 ? 44.755 122.301 18.225 1.00 13.42 49 CYS D CA 1
ATOM 2054 C C . CYS D 1 49 ? 43.408 121.731 18.618 1.00 18.57 49 CYS D C 1
ATOM 2055 O O . CYS D 1 49 ? 42.411 121.999 17.965 1.00 17.22 49 CYS D O 1
ATOM 2058 N N . PHE D 1 50 ? 43.376 121.084 19.789 1.00 15.66 50 PHE D N 1
ATOM 2059 C CA . PHE D 1 50 ? 42.173 120.572 20.409 1.00 16.15 50 PHE D CA 1
ATOM 2060 C C . PHE D 1 50 ? 41.889 121.370 21.652 1.00 18.92 50 PHE D C 1
ATOM 2061 O O . PHE D 1 50 ? 42.760 121.530 22.492 1.00 18.10 50 PHE D O 1
ATOM 2069 N N . GLY D 1 51 ? 40.658 121.822 21.789 1.00 19.23 51 GLY D N 1
ATOM 2070 C CA . GLY D 1 51 ? 40.220 122.495 23.011 1.00 19.06 51 GLY D CA 1
ATOM 2071 C C . GLY D 1 51 ? 40.633 123.933 23.138 1.00 19.50 51 GLY D C 1
ATOM 2072 O O . GLY D 1 51 ? 40.952 124.400 24.230 1.00 18.57 51 GLY D O 1
ATOM 2073 N N . LEU D 1 52 ? 40.606 124.672 22.011 1.00 16.36 52 LEU D N 1
ATOM 2074 C CA . LEU D 1 52 ? 40.856 126.111 22.002 1.00 14.93 52 LEU D CA 1
ATOM 2075 C C . LEU D 1 52 ? 39.583 126.791 22.569 1.00 20.75 52 LEU D C 1
ATOM 2076 O O . LEU D 1 52 ? 38.498 126.232 22.433 1.00 21.34 52 LEU D O 1
ATOM 2081 N N . GLU D 1 53 ? 39.686 128.024 23.096 1.00 18.97 53 GLU D N 1
ATOM 2082 C CA . GLU D 1 53 ? 38.516 128.737 23.599 1.00 20.58 53 GLU D CA 1
ATOM 2083 C C . GLU D 1 53 ? 37.679 129.187 22.398 1.00 25.57 53 GLU D C 1
ATOM 2084 O O . GLU D 1 53 ? 38.217 129.510 21.344 1.00 23.49 53 GLU D O 1
ATOM 2090 N N . ASP D 1 54 ? 36.368 129.163 22.548 1.00 24.15 54 ASP D N 1
ATOM 2091 C CA . ASP D 1 54 ? 35.446 129.465 21.455 1.00 25.85 54 ASP D CA 1
ATOM 2092 C C . ASP D 1 54 ? 35.753 130.756 20.680 1.00 28.99 54 ASP D C 1
ATOM 2093 O O . ASP D 1 54 ? 35.546 130.783 19.463 1.00 26.98 54 ASP D O 1
ATOM 2098 N N . ASP D 1 55 ? 36.240 131.799 21.369 1.00 25.12 55 ASP D N 1
ATOM 2099 C CA . ASP D 1 55 ? 36.508 133.092 20.737 1.00 24.99 55 ASP D CA 1
ATOM 2100 C C . ASP D 1 55 ? 37.891 133.215 20.029 1.00 25.80 55 ASP D C 1
ATOM 2101 O O . ASP D 1 55 ? 38.059 134.203 19.301 1.00 22.55 55 ASP D O 1
ATOM 2106 N N . LYS D 1 56 ? 38.824 132.218 20.162 1.00 22.80 56 LYS D N 1
ATOM 2107 C CA . LYS D 1 56 ? 40.139 132.265 19.524 1.00 21.62 56 LYS D CA 1
ATOM 2108 C C . LYS D 1 56 ? 40.003 132.155 17.988 1.00 20.86 56 LYS D C 1
ATOM 2109 O O . LYS D 1 56 ? 39.499 131.138 17.500 1.00 18.93 56 LYS D O 1
ATOM 2115 N N . PRO D 1 57 ? 40.471 133.137 17.210 1.00 16.59 57 PRO D N 1
ATOM 2116 C CA . PRO D 1 57 ? 40.395 132.994 15.749 1.00 16.48 57 PRO D CA 1
ATOM 2117 C C . PRO D 1 57 ? 41.142 131.764 15.215 1.00 19.33 57 PRO D C 1
ATOM 2118 O O . PRO D 1 57 ? 42.294 131.500 15.591 1.00 19.01 57 PRO D O 1
ATOM 2122 N N . ILE D 1 58 ? 40.452 131.002 14.351 1.00 15.80 58 ILE D N 1
ATOM 2123 C CA . ILE D 1 58 ? 41.022 129.825 13.720 1.00 15.39 58 ILE D CA 1
ATOM 2124 C C . ILE D 1 58 ? 40.888 130.017 12.232 1.00 18.44 58 ILE D C 1
ATOM 2125 O O . ILE D 1 58 ? 40.032 130.780 11.772 1.00 17.52 58 ILE D O 1
ATOM 2130 N N . GLY D 1 59 ? 41.665 129.271 11.508 1.00 13.25 59 GLY D N 1
ATOM 2131 C CA . GLY D 1 59 ? 41.654 129.342 10.049 1.00 13.69 59 GLY D CA 1
ATOM 2132 C C . GLY D 1 59 ? 40.406 128.794 9.419 1.00 21.05 59 GLY D C 1
ATOM 2133 O O . GLY D 1 59 ? 39.845 127.797 9.891 1.00 18.08 59 GLY D O 1
ATOM 2134 N N . PRO D 1 60 ? 39.901 129.430 8.329 1.00 23.68 60 PRO D N 1
ATOM 2135 C CA . PRO D 1 60 ? 38.726 128.840 7.679 1.00 24.21 60 PRO D CA 1
ATOM 2136 C C . PRO D 1 60 ? 39.002 127.395 7.301 1.00 24.76 60 PRO D C 1
ATOM 2137 O O . PRO D 1 60 ? 40.126 127.049 6.949 1.00 23.84 60 PRO D O 1
ATOM 2141 N N . MET D 1 61 ? 38.011 126.542 7.449 1.00 22.46 61 MET D N 1
ATOM 2142 C CA . MET D 1 61 ? 38.182 125.141 7.067 1.00 22.40 61 MET D CA 1
ATOM 2143 C C . MET D 1 61 ? 36.845 124.520 6.748 1.00 26.77 61 MET D C 1
ATOM 2144 O O . MET D 1 61 ? 35.838 124.857 7.379 1.00 27.96 61 MET D O 1
ATOM 2149 N N . LYS D 1 62 ? 36.841 123.605 5.804 1.00 24.34 62 LYS D N 1
ATOM 2150 C CA . LYS D 1 62 ? 35.633 122.862 5.453 1.00 25.23 62 LYS D CA 1
ATOM 2151 C C . LYS D 1 62 ? 35.276 121.908 6.583 1.00 29.08 62 LYS D C 1
ATOM 2152 O O . LYS D 1 62 ? 36.145 121.464 7.338 1.00 23.52 62 LYS D O 1
ATOM 2158 N N . ASP D 1 63 ? 34.016 121.495 6.612 1.00 28.21 63 ASP D N 1
ATOM 2159 C CA . ASP D 1 63 ? 33.555 120.483 7.539 1.00 28.33 63 ASP D CA 1
ATOM 2160 C C . ASP D 1 63 ? 34.344 119.186 7.358 1.00 25.46 63 ASP D C 1
ATOM 2161 O O . ASP D 1 63 ? 34.690 118.522 8.335 1.00 21.88 63 ASP D O 1
ATOM 2166 N N . ILE D 1 64 ? 34.669 118.869 6.133 1.00 19.70 64 ILE D N 1
ATOM 2167 C CA . ILE D 1 64 ? 35.430 117.666 5.869 1.00 20.16 64 ILE D CA 1
ATOM 2168 C C . ILE D 1 64 ? 36.834 117.708 6.472 1.00 21.68 64 ILE D C 1
ATOM 2169 O O . ILE D 1 64 ? 37.322 116.700 6.910 1.00 22.44 64 ILE D O 1
ATOM 2174 N N . THR D 1 65 ? 37.490 118.865 6.435 1.00 19.25 65 THR D N 1
ATOM 2175 C CA . THR D 1 65 ? 38.810 119.071 7.014 1.00 17.25 65 THR D CA 1
ATOM 2176 C C . THR D 1 65 ? 38.729 118.891 8.530 1.00 18.85 65 THR D C 1
ATOM 2177 O O . THR D 1 65 ? 39.552 118.212 9.091 1.00 15.91 65 THR D O 1
ATOM 2181 N N . LYS D 1 66 ? 37.744 119.489 9.173 1.00 15.76 66 LYS D N 1
ATOM 2182 C CA . LYS D 1 66 ? 37.567 119.331 10.622 1.00 16.21 66 LYS D CA 1
ATOM 2183 C C . LYS D 1 66 ? 37.377 117.855 10.983 1.00 20.02 66 LYS D C 1
ATOM 2184 O O . LYS D 1 66 ? 37.970 117.379 11.942 1.00 17.22 66 LYS D O 1
ATOM 2190 N N . LYS D 1 67 ? 36.522 117.132 10.228 1.00 20.71 67 LYS D N 1
ATOM 2191 C CA . LYS D 1 67 ? 36.295 115.711 10.483 1.00 21.18 67 LYS D CA 1
ATOM 2192 C C . LYS D 1 67 ? 37.585 114.901 10.323 1.00 23.04 67 LYS D C 1
ATOM 2193 O O . LYS D 1 67 ? 37.859 114.032 11.143 1.00 24.00 67 LYS D O 1
ATOM 2197 N N . TYR D 1 68 ? 38.380 115.203 9.307 1.00 16.35 68 TYR D N 1
ATOM 2198 C CA . TYR D 1 68 ? 39.658 114.535 9.094 1.00 15.78 68 TYR D CA 1
ATOM 2199 C C . TYR D 1 68 ? 40.646 114.858 10.249 1.00 19.63 68 TYR D C 1
ATOM 2200 O O . TYR D 1 68 ? 41.274 113.960 10.826 1.00 20.50 68 TYR D O 1
ATOM 2209 N N . CYS D 1 69 ? 40.822 116.147 10.529 1.00 15.36 69 CYS D N 1
ATOM 2210 C CA . CYS D 1 69 ? 41.785 116.587 11.545 1.00 14.60 69 CYS D CA 1
ATOM 2211 C C . CYS D 1 69 ? 41.400 116.158 12.945 1.00 18.55 69 CYS D C 1
ATOM 2212 O O . CYS D 1 69 ? 42.286 115.957 13.769 1.00 17.22 69 CYS D O 1
ATOM 2215 N N . ASP D 1 70 ? 40.111 115.949 13.212 1.00 18.27 70 ASP D N 1
ATOM 2216 C CA . ASP D 1 70 ? 39.688 115.557 14.554 1.00 20.52 70 ASP D CA 1
ATOM 2217 C C . ASP D 1 70 ? 40.149 114.179 14.945 1.00 29.81 70 ASP D C 1
ATOM 2218 O O . ASP D 1 70 ? 40.327 113.936 16.133 1.00 28.68 70 ASP D O 1
ATOM 2223 N N . VAL D 1 71 ? 40.422 113.292 13.980 1.00 34.94 71 VAL D N 1
ATOM 2224 C CA . VAL D 1 71 ? 40.971 111.986 14.335 1.00 38.74 71 VAL D CA 1
ATOM 2225 C C . VAL D 1 71 ? 42.498 112.133 14.485 1.00 44.85 71 VAL D C 1
ATOM 2226 O O . VAL D 1 71 ? 42.940 112.623 15.537 1.00 46.50 71 VAL D O 1
ATOM 2230 N N . GLN D 1 72 ? 43.277 111.784 13.438 1.00 40.18 72 GLN D N 1
ATOM 2231 C CA . GLN D 1 72 ? 44.757 111.745 13.405 1.00 36.11 72 GLN D CA 1
ATOM 2232 C C . GLN D 1 72 ? 45.462 112.410 14.589 1.00 89.53 72 GLN D C 1
ATOM 2233 O O . GLN D 1 72 ? 45.468 111.844 15.683 1.00 58.96 72 GLN D O 1
#

Radius of gyration: 20.1 Å; Cα contacts (8 Å, |Δi|>4): 611; chains: 4; bounding box: 45×57×48 Å

CATH classification: 3.30.30.10